Protein AF-A0AAW1SLS7-F1 (afdb_monomer)

Foldseek 3Di:
DDDDDDDDDDDDPDPDPPPPPPPDDPPDDDDDDDDDDDDDDDDDDPDDDDDDDDDDDDDPPDDDPPPDPDDDDQDPLRVLLVLLVVLLVLLVVLLPDDLPDPCSQVSLVVSLVSLVVSCVPCCPPPLRVPFLLNVLSVVLSCLSCVVCVVPNRSDHDDPVSSVVSVVSSVSNNVRSVVSD

Secondary structure (DSSP, 8-state):
---------------------------------------------------------------------SSPPPPHHHHHHHHHHHHHHHHHHHHHS-TT-TTHHHHHHHHHHHHHHHHHHHTT-HHHHTSHHHHHHHHHHHHHHHHHHHH-TTPPPPHHHHHHHHHHHHHHHHHHHTT-

Mean predicted aligned error: 17.61 Å

Solvent-accessible surface area (backbone atoms only — not comparable to full-atom values): 11822 Å² total; per-residue (Å²):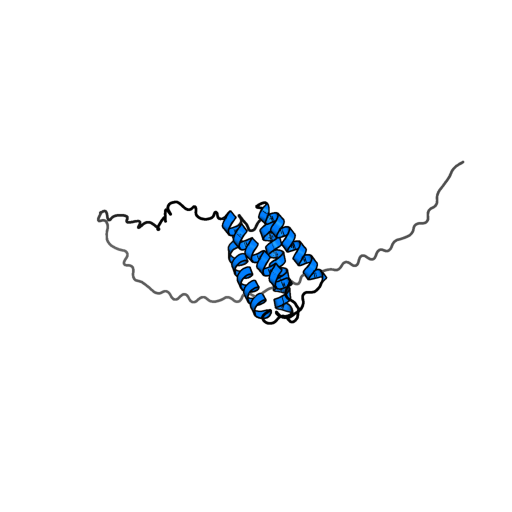 137,87,87,84,89,81,82,85,89,80,87,80,86,76,84,77,83,79,81,78,81,79,81,76,79,79,81,75,83,81,76,85,82,81,78,81,81,82,82,79,89,72,89,75,82,90,76,84,84,83,88,85,91,82,90,81,80,90,74,83,78,70,78,84,75,79,81,71,80,93,62,81,76,77,47,73,67,52,53,49,47,52,55,51,52,50,48,49,50,44,53,52,51,59,73,67,55,62,71,84,48,86,65,48,55,58,52,47,51,50,41,51,52,54,48,52,54,51,50,68,63,40,68,79,37,70,91,44,47,76,22,61,16,46,48,27,46,52,49,35,53,47,58,51,50,56,48,37,73,74,63,37,69,68,52,75,77,54,68,74,58,51,55,51,39,50,50,29,48,53,53,14,52,59,25,44,78,68,77,52

Organism: NCBI:txid381761

Nearest PDB structures (foldseek):
  5x56-assembly1_A  TM=9.804E-01  e=6.911E-08  Arabidopsis thaliana
  8r2i-assembly1_2  TM=9.587E-01  e=1.486E-07  Chlamydomonas reinhardtii
  2kmf-assembly1_A  TM=8.248E-01  e=2.110E-06  Synechocystis sp. PCC 6803
  2y6x-assembly1_A  TM=9.389E-01  e=2.096E-05  Thermosynechococcus vestitus
  6oo3-assembly1_C  TM=5.394E-01  e=8.912E+00  Oryctolagus cuniculus

pLDDT: mean 78.29, std 21.23, range [42.69, 98.5]

Structure (mmCIF, N/CA/C/O backbone):
data_AF-A0AAW1SLS7-F1
#
_entry.id   AF-A0AAW1SLS7-F1
#
loop_
_atom_site.group_PDB
_atom_site.id
_atom_site.type_symbol
_atom_site.label_atom_id
_atom_site.label_alt_id
_atom_site.label_comp_id
_atom_site.label_asym_id
_atom_site.label_entity_id
_atom_site.label_seq_id
_atom_site.pdbx_PDB_ins_code
_atom_site.Cartn_x
_atom_site.Cartn_y
_atom_site.Cartn_z
_atom_site.occupancy
_atom_site.B_iso_or_equiv
_atom_site.auth_seq_id
_atom_site.auth_comp_id
_atom_site.auth_asym_id
_atom_site.auth_atom_id
_atom_site.pdbx_PDB_model_num
ATOM 1 N N . MET A 1 1 ? 32.545 -44.862 55.080 1.00 44.69 1 MET A N 1
ATOM 2 C CA . MET A 1 1 ? 32.724 -45.092 53.630 1.00 44.69 1 MET A CA 1
ATOM 3 C C . MET A 1 1 ? 31.527 -45.873 53.112 1.00 44.69 1 MET A C 1
ATOM 5 O O . MET A 1 1 ? 31.013 -46.685 53.865 1.00 44.69 1 MET A O 1
ATOM 9 N N . ALA A 1 2 ? 31.151 -45.626 51.855 1.00 43.41 2 ALA A N 1
ATOM 10 C CA . ALA A 1 2 ? 30.063 -46.233 51.077 1.00 43.41 2 ALA A CA 1
ATOM 11 C C . ALA A 1 2 ? 28.657 -45.627 51.264 1.00 43.41 2 ALA A C 1
ATOM 13 O O . ALA A 1 2 ? 27.971 -45.820 52.262 1.00 43.41 2 ALA A O 1
ATOM 14 N N . ALA A 1 3 ? 28.278 -44.883 50.226 1.00 46.66 3 ALA A N 1
ATOM 15 C CA . ALA A 1 3 ? 26.952 -44.389 49.907 1.00 46.66 3 ALA A CA 1
ATOM 16 C C . ALA A 1 3 ? 26.069 -45.510 49.342 1.00 46.66 3 ALA A C 1
ATOM 18 O O . ALA A 1 3 ? 26.581 -46.400 48.666 1.00 46.66 3 ALA A O 1
ATOM 19 N N . LEU A 1 4 ? 24.749 -45.400 49.506 1.00 49.94 4 LEU A N 1
ATOM 20 C CA . LEU A 1 4 ? 23.801 -45.893 48.508 1.00 49.94 4 LEU A CA 1
ATOM 21 C C . LEU A 1 4 ? 22.478 -45.132 48.615 1.00 49.94 4 LEU A C 1
ATOM 23 O O . LEU A 1 4 ? 21.799 -45.118 49.638 1.00 49.94 4 LEU A O 1
ATOM 27 N N . LEU A 1 5 ? 22.202 -44.434 47.521 1.00 48.19 5 LEU A N 1
ATOM 28 C CA . LEU A 1 5 ? 21.062 -43.581 47.239 1.00 48.19 5 LEU A CA 1
ATOM 29 C C . LEU A 1 5 ? 19.817 -44.450 47.016 1.00 48.19 5 LEU A C 1
ATOM 31 O O . LEU A 1 5 ? 19.848 -45.338 46.167 1.00 48.19 5 LEU A O 1
ATOM 35 N N . LEU A 1 6 ? 18.715 -44.148 47.702 1.00 51.34 6 LEU A N 1
ATOM 36 C CA . LEU A 1 6 ? 17.377 -44.593 47.308 1.00 51.34 6 LEU A CA 1
ATOM 37 C C . LEU A 1 6 ? 16.519 -43.352 47.048 1.00 51.34 6 LEU A C 1
ATOM 39 O O . LEU A 1 6 ? 16.037 -42.695 47.967 1.00 51.34 6 LEU A O 1
ATOM 43 N N . THR A 1 7 ? 16.369 -43.007 45.775 1.00 58.84 7 THR A N 1
ATOM 44 C CA . THR A 1 7 ? 15.366 -42.056 45.300 1.00 58.84 7 THR A CA 1
ATOM 45 C C . THR A 1 7 ? 14.035 -42.792 45.096 1.00 58.84 7 THR A C 1
ATOM 47 O O . THR A 1 7 ? 14.027 -43.898 44.552 1.00 58.84 7 THR A O 1
ATOM 50 N N . PRO A 1 8 ? 12.889 -42.225 45.512 1.00 52.12 8 PRO A N 1
ATOM 51 C CA . PRO A 1 8 ? 11.592 -42.833 45.254 1.00 52.12 8 PRO A CA 1
ATOM 52 C C . PRO A 1 8 ? 11.101 -42.561 43.824 1.00 52.12 8 PRO A C 1
ATOM 54 O O . PRO A 1 8 ? 11.123 -41.439 43.317 1.00 52.12 8 PRO A O 1
ATOM 57 N N . SER A 1 9 ? 10.620 -43.639 43.209 1.00 51.97 9 SER A N 1
ATOM 58 C CA . SER A 1 9 ? 9.908 -43.712 41.935 1.00 51.97 9 SER A CA 1
ATOM 59 C C . SER A 1 9 ? 8.562 -42.976 42.005 1.00 51.97 9 SER A C 1
ATOM 61 O O . SER A 1 9 ? 7.631 -43.453 42.652 1.00 51.97 9 SER A O 1
ATOM 63 N N . PHE A 1 10 ? 8.429 -41.853 41.294 1.00 54.56 10 PHE A N 1
ATOM 64 C CA . PHE A 1 10 ? 7.138 -41.217 41.018 1.00 54.56 10 PHE A CA 1
ATOM 65 C C . PHE A 1 10 ? 6.616 -41.667 39.649 1.00 54.56 10 PHE A C 1
ATOM 67 O O . PHE A 1 10 ? 7.157 -41.310 38.603 1.00 54.56 10 PHE A O 1
ATOM 74 N N . GLY A 1 11 ? 5.547 -42.467 39.671 1.00 46.19 11 GLY A N 1
ATOM 75 C CA . GLY A 1 11 ? 4.798 -42.871 38.487 1.00 46.19 11 GLY A CA 1
ATOM 76 C C . GLY A 1 11 ? 4.001 -41.700 37.913 1.00 46.19 11 GLY A C 1
ATOM 77 O O . GLY A 1 11 ? 3.067 -41.207 38.539 1.00 46.19 11 GLY A O 1
ATOM 78 N N . ALA A 1 12 ? 4.354 -41.272 36.702 1.00 50.84 12 ALA A N 1
ATOM 79 C CA . ALA A 1 12 ? 3.582 -40.311 35.927 1.00 50.84 12 ALA A CA 1
ATOM 80 C C . ALA A 1 12 ? 2.594 -41.056 35.013 1.00 50.84 12 ALA A C 1
ATOM 82 O O . ALA A 1 12 ? 2.946 -41.533 33.935 1.00 50.84 12 ALA A O 1
ATOM 83 N N . VAL A 1 13 ? 1.333 -41.142 35.445 1.00 56.25 13 VAL A N 1
ATOM 84 C CA . VAL A 1 13 ? 0.200 -41.564 34.609 1.00 56.25 13 VAL A CA 1
ATOM 85 C C . VAL A 1 13 ? -0.191 -40.388 33.707 1.00 56.25 13 VAL A C 1
ATOM 87 O O . VAL A 1 13 ? -1.049 -39.572 34.033 1.00 56.25 13 VAL A O 1
ATOM 90 N N . GLY A 1 14 ? 0.479 -40.273 32.561 1.00 49.06 14 GLY A N 1
ATOM 91 C CA . GLY A 1 14 ? 0.112 -39.342 31.496 1.00 49.06 14 GLY A CA 1
ATOM 92 C C . GLY A 1 14 ? -0.960 -39.944 30.590 1.00 49.06 14 GLY A C 1
ATOM 93 O O . GLY A 1 14 ? -0.640 -40.680 29.658 1.00 49.06 14 GLY A O 1
ATOM 94 N N . HIS A 1 15 ? -2.229 -39.612 30.838 1.00 49.19 15 HIS A N 1
ATOM 95 C CA . HIS A 1 15 ? -3.337 -39.892 29.922 1.00 49.19 15 HIS A CA 1
ATOM 96 C C . HIS A 1 15 ? -3.152 -39.086 28.626 1.00 49.19 15 HIS A C 1
ATOM 98 O O . HIS A 1 15 ? -3.444 -37.892 28.561 1.00 49.19 15 HIS A O 1
ATOM 104 N N . ARG A 1 16 ? -2.655 -39.739 27.571 1.00 59.66 16 ARG A N 1
ATOM 105 C CA . ARG A 1 16 ? -2.644 -39.182 26.214 1.00 59.66 16 ARG A CA 1
ATOM 106 C C . ARG A 1 16 ? -4.048 -39.313 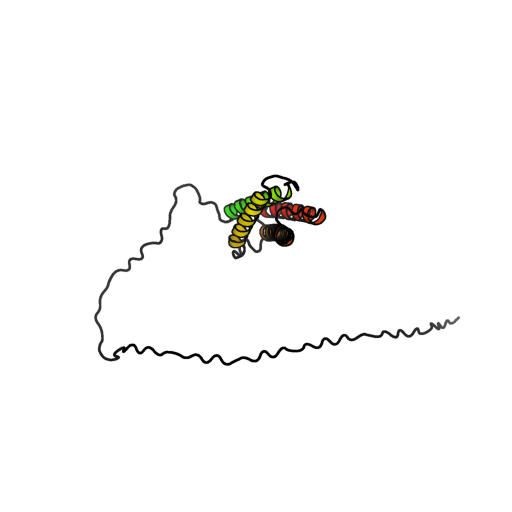25.623 1.00 59.66 16 ARG A C 1
ATOM 108 O O . ARG A 1 16 ? -4.416 -40.375 25.130 1.00 59.66 16 ARG A O 1
ATOM 115 N N . ASN A 1 17 ? -4.822 -38.230 25.655 1.00 47.00 17 ASN A N 1
ATOM 116 C CA . ASN A 1 17 ? -6.059 -38.113 24.882 1.00 47.00 17 ASN A CA 1
ATOM 117 C C . ASN A 1 17 ? -5.720 -38.109 23.383 1.00 47.00 17 ASN A C 1
ATOM 119 O O . ASN A 1 17 ? -5.383 -37.080 22.801 1.00 47.00 17 ASN A O 1
ATOM 123 N N . ALA A 1 18 ? -5.788 -39.285 22.760 1.00 53.53 18 ALA A N 1
ATOM 124 C CA . ALA A 1 18 ? -5.717 -39.447 21.317 1.00 53.53 18 ALA A CA 1
ATOM 125 C C . ALA A 1 18 ? -7.031 -38.954 20.691 1.00 53.53 18 ALA A C 1
ATOM 127 O O . ALA A 1 18 ? -8.016 -39.688 20.603 1.00 53.53 18 ALA A O 1
ATOM 128 N N . PHE A 1 19 ? -7.048 -37.693 20.261 1.00 51.91 19 PHE A N 1
ATOM 129 C CA . PHE A 1 19 ? -8.120 -37.127 19.447 1.00 51.91 19 PHE A CA 1
ATOM 130 C C . PHE A 1 19 ? -8.085 -37.801 18.064 1.00 51.91 19 PHE A C 1
ATOM 132 O O . PHE A 1 19 ? -7.313 -37.425 17.183 1.00 51.91 19 PHE A O 1
ATOM 139 N N . LYS A 1 20 ? -8.879 -38.860 17.877 1.00 52.84 20 LYS A N 1
ATOM 140 C CA . LYS A 1 20 ? -9.076 -39.492 16.566 1.00 52.84 20 LYS A CA 1
ATOM 141 C C . LYS A 1 20 ? -9.955 -38.566 15.719 1.00 52.84 20 LYS A C 1
ATOM 143 O O . LYS A 1 20 ? -11.166 -38.524 15.911 1.00 52.84 20 LYS A O 1
ATOM 148 N N . SER A 1 21 ? -9.362 -37.804 14.797 1.00 55.22 21 SER A N 1
ATOM 149 C CA . SER A 1 21 ? -10.129 -37.036 13.811 1.00 55.22 21 SER A CA 1
ATOM 150 C C . SER A 1 21 ? -10.656 -37.978 12.726 1.00 55.22 21 SER A C 1
ATOM 152 O O . SER A 1 21 ? -9.919 -38.415 11.840 1.00 55.22 21 SER A O 1
ATOM 154 N N . SER A 1 22 ? -11.941 -38.303 12.796 1.00 57.56 22 SER A N 1
ATOM 155 C CA . SER A 1 22 ? -12.654 -39.043 11.758 1.00 57.56 22 SER A CA 1
ATOM 156 C C . SER A 1 22 ? -12.835 -38.155 10.522 1.00 57.56 22 SER A C 1
ATOM 158 O O . SER A 1 22 ? -13.777 -37.366 10.448 1.00 57.56 22 SER A O 1
ATOM 160 N N . PHE A 1 23 ? -11.943 -38.266 9.535 1.00 55.94 23 PHE A N 1
ATOM 161 C CA . PHE A 1 23 ? -12.161 -37.681 8.210 1.00 55.94 23 PHE A CA 1
ATOM 162 C C . PHE A 1 23 ? -13.265 -38.465 7.493 1.00 55.94 23 PHE A C 1
ATOM 164 O O . PHE A 1 23 ? -13.030 -39.513 6.895 1.00 55.94 23 PHE A O 1
ATOM 171 N N . ARG A 1 24 ? -14.501 -37.964 7.565 1.00 61.97 24 ARG A N 1
ATOM 172 C CA . ARG A 1 24 ? -15.620 -38.484 6.775 1.00 61.97 24 ARG A CA 1
ATOM 173 C C . ARG A 1 24 ? -15.497 -37.929 5.357 1.00 61.97 24 ARG A C 1
ATOM 175 O O . ARG A 1 24 ? -15.875 -36.788 5.098 1.00 61.97 24 ARG A O 1
ATOM 182 N N . ALA A 1 25 ? -14.939 -38.727 4.449 1.00 57.03 25 ALA A N 1
ATOM 183 C CA . ALA A 1 25 ? -14.922 -38.423 3.024 1.00 57.03 25 ALA A CA 1
ATOM 184 C C . ALA A 1 25 ? -16.367 -38.233 2.528 1.00 57.03 25 ALA A C 1
ATOM 186 O O . ALA A 1 25 ? -17.170 -39.167 2.538 1.00 57.03 25 ALA A O 1
ATOM 187 N N . ARG A 1 26 ? -16.721 -37.007 2.125 1.00 62.62 26 ARG A N 1
ATOM 188 C CA . ARG A 1 26 ? -17.955 -36.739 1.377 1.00 62.62 26 ARG A CA 1
ATOM 189 C C . ARG A 1 26 ? -17.789 -37.348 -0.014 1.00 62.62 26 ARG A C 1
ATOM 191 O O . ARG A 1 26 ? -17.173 -36.734 -0.878 1.00 62.62 26 ARG A O 1
ATOM 198 N N . GLN A 1 27 ? -18.333 -38.543 -0.227 1.00 56.62 27 GLN A N 1
ATOM 199 C CA . GLN A 1 27 ? -18.601 -39.042 -1.574 1.00 56.62 27 GLN A CA 1
ATOM 200 C C . GLN A 1 27 ? -19.651 -38.124 -2.208 1.00 56.62 27 GLN A C 1
ATOM 202 O O . GLN A 1 27 ? -20.818 -38.134 -1.821 1.00 56.62 27 GLN A O 1
ATOM 207 N N . GLN A 1 28 ? -19.219 -37.275 -3.137 1.00 61.84 28 GLN A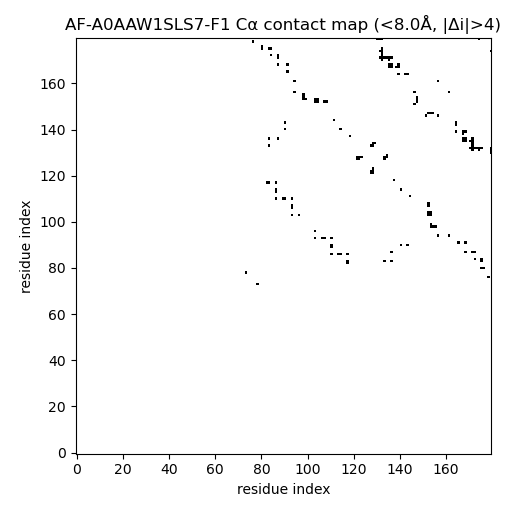 N 1
ATOM 208 C CA . GLN A 1 28 ? -20.125 -36.564 -4.027 1.00 61.84 28 GLN A CA 1
ATOM 209 C C . GLN A 1 28 ? -20.518 -37.538 -5.139 1.00 61.84 28 GLN A C 1
ATOM 211 O O . GLN A 1 28 ? -19.674 -37.972 -5.920 1.00 61.84 28 GLN A O 1
ATOM 216 N N . ALA A 1 29 ? -21.793 -37.918 -5.168 1.00 55.97 29 ALA A N 1
ATOM 217 C CA . ALA A 1 29 ? -22.375 -38.677 -6.262 1.00 55.97 29 ALA A CA 1
ATOM 218 C C . ALA A 1 29 ? -22.344 -37.814 -7.534 1.00 55.97 29 ALA A C 1
ATOM 220 O O . ALA A 1 29 ? -23.005 -36.777 -7.604 1.00 55.97 29 ALA A O 1
ATOM 221 N N . ALA A 1 30 ? -21.547 -38.220 -8.520 1.00 55.75 30 ALA A N 1
ATOM 222 C CA . ALA A 1 30 ? -21.517 -37.591 -9.832 1.00 55.75 30 ALA A CA 1
ATOM 223 C C . ALA A 1 30 ? -22.767 -38.016 -10.621 1.00 55.75 30 ALA A C 1
ATOM 225 O O . ALA A 1 30 ? -22.933 -39.188 -10.954 1.00 55.75 30 ALA A O 1
ATOM 226 N N . LEU A 1 31 ? -23.658 -37.065 -10.902 1.00 61.62 31 LEU A N 1
ATOM 227 C CA . LEU A 1 31 ? -24.780 -37.258 -11.820 1.00 61.62 31 LEU A CA 1
ATOM 228 C C . LEU A 1 31 ? -24.247 -37.257 -13.265 1.00 61.62 31 LEU A C 1
ATOM 230 O O . LEU A 1 31 ? -23.519 -36.328 -13.626 1.00 61.62 31 LEU A O 1
ATOM 234 N N . PRO A 1 32 ? -24.590 -38.242 -14.115 1.00 58.66 32 PRO A N 1
ATOM 235 C CA . PRO A 1 32 ? -24.173 -38.222 -15.509 1.00 58.66 32 PRO A CA 1
ATOM 236 C C . PRO A 1 32 ? -24.979 -37.166 -16.276 1.00 58.66 32 PRO A C 1
ATOM 238 O O . PRO A 1 32 ? -26.166 -37.340 -16.554 1.00 58.66 32 PRO A O 1
ATOM 241 N N . ILE A 1 33 ? -24.327 -36.059 -16.638 1.00 58.41 33 ILE A N 1
ATOM 242 C CA . ILE A 1 33 ? -24.866 -35.092 -17.597 1.00 58.41 33 ILE A CA 1
ATOM 243 C C . ILE A 1 33 ? -24.823 -35.749 -18.981 1.00 58.41 33 ILE A C 1
ATOM 245 O O . ILE A 1 33 ? -23.764 -35.928 -19.580 1.00 58.41 33 ILE A O 1
ATOM 249 N N . ARG A 1 34 ? -25.998 -36.136 -19.482 1.00 57.94 34 ARG A N 1
ATOM 250 C CA . ARG A 1 34 ? -26.202 -36.639 -20.843 1.00 57.94 34 ARG A CA 1
ATOM 251 C C . ARG A 1 34 ? -26.101 -35.467 -21.823 1.00 57.94 34 ARG A C 1
ATOM 253 O O . ARG A 1 34 ? -27.064 -34.730 -22.007 1.00 57.94 34 ARG A O 1
ATOM 260 N N . ALA A 1 35 ? -24.937 -35.294 -22.441 1.00 51.59 35 ALA A N 1
ATOM 261 C CA . ALA A 1 35 ? -24.745 -34.346 -23.534 1.00 51.59 35 ALA A CA 1
ATOM 262 C C . ALA A 1 35 ? -25.473 -34.849 -24.794 1.00 51.59 35 ALA A C 1
ATOM 264 O O . ALA A 1 35 ? -25.139 -35.903 -25.333 1.00 51.59 35 ALA A O 1
ATOM 265 N N . GLN A 1 36 ? -26.482 -34.112 -25.260 1.00 51.16 36 GLN A N 1
ATOM 266 C CA . GLN A 1 36 ? -27.026 -34.279 -26.606 1.00 51.16 36 GLN A CA 1
ATOM 267 C C . GLN A 1 36 ? -26.172 -33.449 -27.569 1.00 51.16 36 GLN A C 1
ATOM 269 O O . GLN A 1 36 ? -26.235 -32.224 -27.564 1.00 51.16 36 GLN A O 1
ATOM 274 N N . ALA A 1 37 ? -25.347 -34.119 -28.373 1.00 46.59 37 ALA A N 1
ATOM 275 C CA . ALA A 1 37 ? -24.651 -33.500 -29.493 1.00 46.59 37 ALA A CA 1
ATOM 276 C C . ALA A 1 37 ? -25.615 -33.421 -30.684 1.00 46.59 37 ALA A C 1
ATOM 278 O O . ALA A 1 37 ? -26.002 -34.447 -31.241 1.00 46.59 37 ALA A O 1
ATOM 279 N N . GLN A 1 38 ? -26.023 -32.211 -31.062 1.00 45.31 38 GLN A N 1
ATOM 280 C CA . GLN A 1 38 ? -26.674 -31.976 -32.348 1.00 45.31 38 GLN A CA 1
ATOM 281 C C . GLN A 1 38 ? -25.583 -31.908 -33.422 1.00 45.31 38 GLN A C 1
ATOM 283 O O . GLN A 1 38 ? -24.783 -30.975 -33.454 1.00 45.31 38 GLN A O 1
ATOM 288 N N . HIS A 1 39 ? -25.526 -32.939 -34.263 1.00 43.34 39 HIS A N 1
ATOM 289 C CA . HIS A 1 39 ? -24.696 -32.979 -35.460 1.00 43.34 39 HIS A CA 1
ATOM 290 C C . HIS A 1 39 ? -25.381 -32.131 -36.537 1.00 43.34 39 HIS A C 1
ATOM 292 O O . HIS A 1 39 ? -26.481 -32.458 -36.975 1.00 43.34 39 HIS A O 1
ATOM 298 N N . VAL A 1 40 ? -24.763 -31.013 -36.917 1.00 45.53 40 VAL A N 1
ATOM 299 C CA . VAL A 1 40 ? -25.169 -30.232 -38.090 1.00 45.53 40 VAL A CA 1
ATOM 300 C C . VAL A 1 40 ? -24.297 -30.702 -39.249 1.00 45.53 40 VAL A C 1
ATOM 302 O O . VAL A 1 40 ? -23.101 -30.415 -39.289 1.00 45.53 40 VAL A O 1
ATOM 305 N N . ASP A 1 41 ? -24.893 -31.464 -40.162 1.00 42.69 41 ASP A N 1
ATOM 306 C CA . ASP A 1 41 ? -24.254 -31.934 -41.387 1.00 42.69 41 ASP A CA 1
ATOM 307 C C . ASP A 1 41 ? -23.988 -30.760 -42.340 1.00 42.69 41 ASP A C 1
ATOM 309 O O . ASP A 1 41 ? -24.908 -30.169 -42.903 1.00 42.69 41 ASP A O 1
ATOM 313 N N . VAL A 1 42 ? -22.711 -30.432 -42.549 1.00 54.47 42 VAL A N 1
ATOM 314 C CA . VAL A 1 42 ? -22.268 -29.583 -43.662 1.00 54.47 42 VAL A CA 1
ATOM 315 C C . VAL A 1 42 ? -21.699 -30.510 -44.741 1.00 54.47 42 VAL A C 1
ATOM 317 O O . VAL A 1 42 ? -20.690 -31.176 -44.487 1.00 54.47 42 VAL A O 1
ATOM 320 N N . PRO A 1 43 ? -22.299 -30.598 -45.942 1.00 48.19 43 PRO A N 1
ATOM 321 C CA . PRO A 1 43 ? -21.814 -31.497 -46.979 1.00 48.19 43 PRO A CA 1
ATOM 322 C C . PRO A 1 43 ? -20.546 -30.925 -47.623 1.00 48.19 43 PRO A C 1
ATOM 324 O O . PRO A 1 43 ? -20.601 -30.142 -48.568 1.00 48.19 43 PRO A O 1
ATOM 327 N N . VAL A 1 44 ? -19.376 -31.336 -47.134 1.00 50.22 44 VAL A N 1
ATOM 328 C CA . VAL A 1 44 ? -18.109 -31.106 -47.838 1.00 50.22 44 VAL A CA 1
ATOM 329 C C . VAL A 1 44 ? -17.879 -32.268 -48.800 1.00 50.22 44 VAL A C 1
ATOM 331 O O . VAL A 1 44 ? -17.477 -33.365 -48.407 1.00 50.22 44 VAL A O 1
ATOM 334 N N . SER A 1 45 ? -18.164 -32.013 -50.078 1.00 52.34 45 SER A N 1
ATOM 335 C CA . SER A 1 45 ? -17.890 -32.915 -51.197 1.00 52.34 45 SER A CA 1
ATOM 336 C C . SER A 1 45 ? -16.386 -33.193 -51.300 1.00 52.34 45 SER A C 1
ATOM 338 O O . SER A 1 45 ? -15.591 -32.340 -51.688 1.00 52.34 45 SER A O 1
ATOM 340 N N . ARG A 1 46 ? -15.985 -34.408 -50.916 1.00 58.41 46 ARG A N 1
ATOM 341 C CA . ARG A 1 46 ? -14.616 -34.925 -51.023 1.00 58.41 46 ARG A CA 1
ATOM 342 C C . ARG A 1 46 ? -14.424 -35.583 -52.389 1.00 58.41 46 ARG A C 1
ATOM 344 O O . ARG A 1 46 ? -14.484 -36.805 -52.459 1.00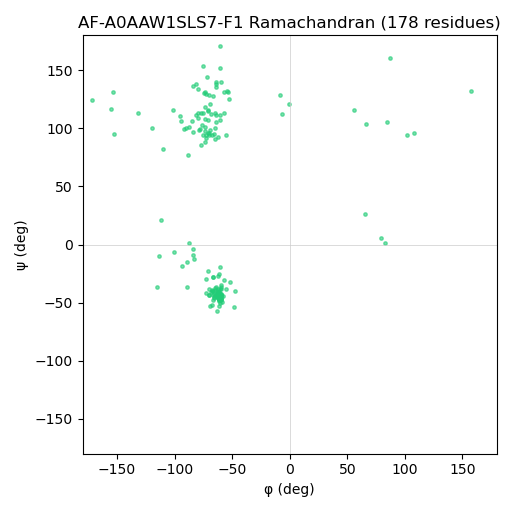 58.41 46 ARG A O 1
ATOM 351 N N . ARG A 1 47 ? -14.240 -34.819 -53.472 1.00 55.84 47 ARG A N 1
ATOM 352 C CA . ARG A 1 47 ? -13.754 -35.330 -54.777 1.00 55.84 47 ARG A CA 1
ATOM 353 C C . ARG A 1 47 ? -13.462 -34.177 -55.747 1.00 55.84 47 ARG A C 1
ATOM 355 O O . ARG A 1 47 ? -14.361 -33.410 -56.059 1.00 55.84 47 ARG A O 1
ATOM 362 N N . GLY A 1 48 ? -12.233 -34.136 -56.270 1.00 43.19 48 GLY A N 1
ATOM 363 C CA . GLY A 1 48 ? -11.818 -33.304 -57.413 1.00 43.19 48 GLY A CA 1
ATOM 364 C C . GLY A 1 48 ? -11.049 -32.053 -56.988 1.00 43.19 48 GLY A C 1
ATOM 365 O O . GLY A 1 48 ? -11.644 -31.090 -56.537 1.00 43.19 48 GLY A O 1
ATOM 366 N N . ALA A 1 49 ? -9.717 -32.1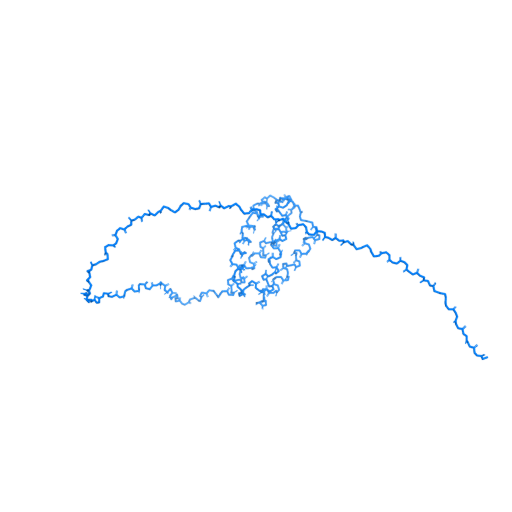06 -56.956 1.00 45.91 49 ALA A N 1
ATOM 367 C CA . ALA A 1 49 ? -8.819 -31.682 -58.048 1.00 45.91 49 ALA A CA 1
ATOM 368 C C . ALA A 1 49 ? -8.122 -30.371 -57.614 1.00 45.91 49 ALA A C 1
ATOM 370 O O . ALA A 1 49 ? -8.752 -29.337 -57.465 1.00 45.91 49 ALA A O 1
ATOM 371 N N . ALA A 1 50 ? -6.911 -30.446 -57.062 1.00 46.91 50 ALA A N 1
ATOM 372 C CA . ALA A 1 50 ? -5.645 -30.403 -57.799 1.00 46.91 50 ALA A CA 1
ATOM 373 C C . ALA A 1 50 ? -5.376 -29.040 -58.479 1.00 46.91 50 ALA A C 1
ATOM 375 O O . ALA A 1 50 ? -5.923 -28.745 -59.531 1.00 46.91 50 ALA A O 1
ATOM 376 N N . ALA A 1 51 ? -4.466 -28.291 -57.842 1.00 45.53 51 ALA A N 1
ATOM 377 C CA . ALA A 1 51 ? -3.484 -27.348 -58.387 1.00 45.53 51 ALA A CA 1
ATOM 378 C C . ALA A 1 51 ? -3.936 -26.175 -59.286 1.00 45.53 51 ALA A C 1
ATOM 38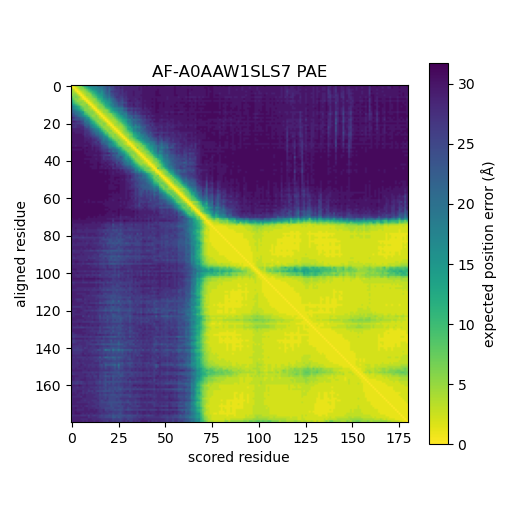0 O O . ALA A 1 51 ? -4.239 -26.355 -60.459 1.00 45.53 51 ALA A O 1
ATOM 381 N N . ALA A 1 52 ? -3.732 -24.948 -58.788 1.00 48.19 52 ALA A N 1
ATOM 382 C CA . ALA A 1 52 ? -3.184 -23.852 -59.590 1.00 48.19 52 ALA A CA 1
ATOM 383 C C . ALA A 1 52 ? -2.456 -22.827 -58.698 1.00 48.19 52 ALA A C 1
ATOM 385 O O . ALA A 1 52 ? -2.941 -22.407 -57.652 1.00 48.19 52 ALA A O 1
ATOM 386 N N . VAL A 1 53 ? -1.245 -22.501 -59.135 1.00 48.44 53 VAL A N 1
ATOM 387 C CA . VAL A 1 53 ? -0.221 -21.612 -58.574 1.00 48.44 53 VAL A CA 1
ATOM 388 C C . VAL A 1 53 ? -0.632 -20.136 -58.701 1.00 48.44 53 VAL A C 1
ATOM 390 O O . VAL A 1 53 ? -1.173 -19.774 -59.738 1.00 48.44 53 VAL A O 1
ATOM 393 N N . ALA A 1 54 ? -0.304 -19.287 -57.715 1.00 46.00 54 ALA A N 1
ATOM 394 C CA . ALA A 1 54 ? 0.494 -18.053 -57.894 1.00 46.00 54 ALA A CA 1
ATOM 395 C C . ALA A 1 54 ? 0.283 -17.004 -56.781 1.00 46.00 54 ALA A C 1
ATOM 397 O O . ALA A 1 54 ? -0.830 -16.653 -56.411 1.00 46.00 54 ALA A O 1
ATOM 398 N N . ALA A 1 55 ? 1.428 -16.517 -56.301 1.00 48.62 55 ALA A N 1
ATOM 399 C CA . ALA A 1 55 ? 1.732 -15.307 -55.540 1.00 48.62 55 ALA A CA 1
ATOM 400 C C . ALA A 1 55 ? 0.628 -14.244 -55.333 1.00 48.62 55 ALA A C 1
ATOM 402 O O . ALA A 1 55 ? 0.106 -13.666 -56.282 1.00 48.62 55 ALA A O 1
ATOM 403 N N . GLY A 1 56 ? 0.428 -13.861 -54.067 1.00 48.06 56 GLY A N 1
ATOM 404 C CA . GLY A 1 56 ? -0.297 -12.654 -53.665 1.00 48.06 56 GLY A CA 1
ATOM 405 C C . GLY A 1 56 ? 0.203 -12.138 -52.313 1.00 48.06 56 GLY A C 1
ATOM 406 O O . GLY A 1 56 ? -0.200 -12.644 -51.275 1.00 48.06 56 GLY A O 1
ATOM 407 N N . LEU A 1 57 ? 1.140 -11.190 -52.383 1.00 49.19 57 LEU A N 1
ATOM 408 C CA . LEU A 1 57 ? 1.749 -10.335 -51.352 1.00 49.19 57 LEU A CA 1
ATOM 409 C C . LEU A 1 57 ? 1.280 -10.469 -49.887 1.00 49.19 57 LEU A C 1
ATOM 411 O O . LEU A 1 57 ? 0.164 -10.113 -49.515 1.00 49.19 57 LEU A O 1
ATOM 415 N N . ALA A 1 58 ? 2.249 -10.793 -49.030 1.00 51.34 58 ALA A N 1
ATOM 416 C CA . ALA A 1 58 ? 2.245 -10.432 -47.622 1.00 51.34 58 ALA A CA 1
ATOM 417 C C . ALA A 1 58 ? 2.214 -8.900 -47.462 1.00 51.34 58 ALA A C 1
ATOM 419 O O . ALA A 1 58 ? 3.200 -8.220 -47.741 1.00 51.34 58 ALA A O 1
ATOM 420 N N . LEU A 1 59 ? 1.104 -8.363 -46.960 1.00 49.12 59 LEU A N 1
ATOM 421 C CA . LEU A 1 59 ? 1.067 -7.057 -46.307 1.00 49.12 59 LEU A CA 1
ATOM 422 C C . LEU A 1 59 ? 0.810 -7.294 -44.820 1.00 49.12 59 LEU A C 1
ATOM 424 O O . LEU A 1 59 ? -0.314 -7.206 -44.333 1.00 49.12 59 LEU A O 1
ATOM 428 N N . LEU A 1 60 ? 1.888 -7.609 -44.094 1.00 52.66 60 LEU A N 1
ATOM 429 C CA . LEU A 1 60 ? 1.966 -7.289 -42.674 1.00 52.66 60 LEU A CA 1
ATOM 430 C C . LEU A 1 60 ? 1.902 -5.760 -42.572 1.00 52.66 60 LEU A C 1
ATOM 432 O O . LEU A 1 60 ? 2.926 -5.083 -42.670 1.00 52.66 60 LEU A O 1
ATOM 436 N N . SER A 1 61 ? 0.707 -5.197 -42.399 1.00 53.53 61 SER A N 1
ATOM 437 C CA . SER A 1 61 ? 0.582 -3.822 -41.931 1.00 53.53 61 SER A CA 1
ATOM 438 C C . SER A 1 61 ? 1.020 -3.799 -40.470 1.00 53.53 61 SER A C 1
ATOM 440 O O . SER A 1 61 ? 0.262 -4.150 -39.566 1.00 53.53 61 SER A O 1
ATOM 442 N N . ALA A 1 62 ? 2.301 -3.480 -40.305 1.00 56.28 62 ALA A N 1
ATOM 443 C CA . ALA A 1 62 ? 2.954 -2.929 -39.135 1.00 56.28 62 ALA A CA 1
ATOM 444 C C . ALA A 1 62 ? 1.985 -2.551 -38.004 1.00 56.28 62 ALA A C 1
ATOM 446 O O . ALA A 1 62 ? 1.236 -1.578 -38.105 1.00 56.28 62 ALA A O 1
ATOM 447 N N . GLY A 1 63 ? 2.064 -3.284 -36.891 1.00 54.91 63 GLY A N 1
ATOM 448 C CA . GLY A 1 63 ? 1.718 -2.695 -35.605 1.00 54.91 63 GLY A CA 1
ATOM 449 C C . GLY A 1 63 ? 2.543 -1.420 -35.467 1.00 54.91 63 GLY A C 1
ATOM 450 O O . GLY A 1 63 ? 3.756 -1.448 -35.668 1.00 54.91 63 GLY A O 1
ATOM 451 N N . SER A 1 64 ? 1.875 -0.300 -35.224 1.00 56.78 64 SER A N 1
ATOM 452 C CA . SER 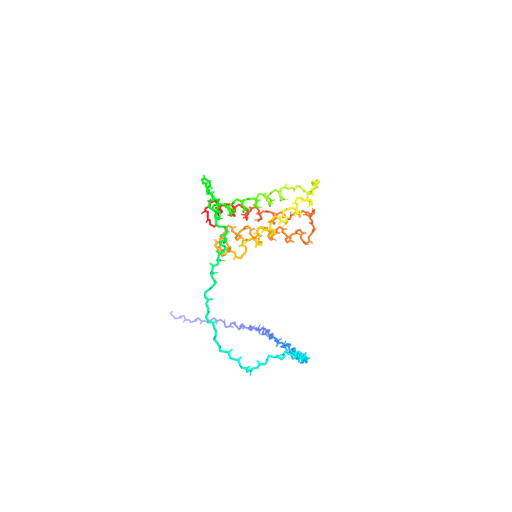A 1 64 ? 2.482 1.012 -35.047 1.00 56.78 64 SER A CA 1
ATOM 453 C C . SER A 1 64 ? 3.534 0.957 -33.938 1.00 56.78 64 SER A C 1
ATOM 455 O O . SER A 1 64 ? 3.219 1.086 -32.756 1.00 56.78 64 SER A O 1
ATOM 457 N N . ALA A 1 65 ? 4.791 0.748 -34.324 1.00 57.22 65 ALA A N 1
ATOM 458 C CA . ALA A 1 65 ? 5.939 1.069 -33.504 1.00 57.22 65 ALA A CA 1
ATOM 459 C C . ALA A 1 65 ? 6.054 2.592 -33.515 1.00 57.22 65 ALA A C 1
ATOM 461 O O . ALA A 1 65 ? 6.632 3.190 -34.422 1.00 57.22 65 ALA A O 1
ATOM 462 N N . SER A 1 66 ? 5.425 3.224 -32.530 1.00 62.91 66 SER A N 1
ATOM 463 C CA . SER A 1 66 ? 5.602 4.639 -32.246 1.00 62.91 66 SER A CA 1
ATOM 464 C C . SER A 1 66 ? 7.047 4.858 -31.799 1.00 62.91 66 SER A C 1
ATOM 466 O O . SER A 1 66 ? 7.367 4.747 -30.620 1.00 62.91 66 SER A O 1
ATOM 468 N N . ALA A 1 67 ? 7.944 5.141 -32.742 1.00 53.59 67 ALA A N 1
ATOM 469 C CA . ALA A 1 67 ? 9.251 5.704 -32.436 1.00 53.59 67 ALA A CA 1
ATOM 470 C C . ALA A 1 67 ? 9.041 7.176 -32.050 1.00 53.59 67 ALA A C 1
ATOM 472 O O . ALA A 1 67 ? 9.022 8.068 -32.896 1.00 53.59 67 ALA A O 1
ATOM 473 N N . PHE A 1 68 ? 8.786 7.411 -30.764 1.00 60.03 68 PHE A N 1
ATOM 474 C CA . PHE A 1 68 ? 8.653 8.745 -30.195 1.00 60.03 68 PHE A CA 1
ATOM 475 C C . PHE A 1 68 ? 10.040 9.396 -30.093 1.00 60.03 68 PHE A C 1
ATOM 477 O O . PHE A 1 68 ? 10.952 8.882 -29.446 1.00 60.03 68 PHE A O 1
ATOM 484 N N . LEU A 1 69 ? 10.203 10.512 -30.799 1.00 64.25 69 LEU A N 1
ATOM 485 C CA . LEU A 1 69 ? 11.405 11.336 -30.815 1.00 64.25 69 LEU A CA 1
ATOM 486 C C . LEU A 1 69 ? 11.579 12.048 -29.460 1.00 64.25 69 LEU A C 1
ATOM 488 O O . LEU A 1 69 ? 10.752 12.867 -29.076 1.00 64.25 69 LEU A O 1
ATOM 492 N N . GLY A 1 70 ? 12.699 11.806 -28.779 1.00 59.38 70 GLY A N 1
ATOM 493 C CA . GLY A 1 70 ? 13.369 12.838 -27.975 1.00 59.38 70 GLY A CA 1
ATOM 494 C C . GLY A 1 70 ? 12.882 13.137 -26.551 1.00 59.38 70 GLY A C 1
ATOM 495 O O . GLY A 1 70 ? 13.513 13.959 -25.897 1.00 59.38 70 GLY A O 1
ATOM 496 N N . PHE A 1 71 ? 11.865 12.457 -26.022 1.00 62.38 71 PHE A N 1
ATOM 497 C CA . PHE A 1 71 ? 11.604 12.401 -24.576 1.00 62.38 71 PHE A CA 1
ATOM 498 C C . PHE A 1 71 ? 11.385 10.930 -24.215 1.00 62.38 71 PHE A C 1
ATOM 500 O O . PHE A 1 71 ? 10.463 10.306 -24.727 1.00 62.38 71 PHE A O 1
ATOM 507 N N . GLY A 1 72 ? 12.288 10.330 -23.436 1.00 69.06 72 GLY A N 1
ATOM 508 C CA . GLY A 1 72 ? 12.210 8.900 -23.124 1.00 69.06 72 GLY A CA 1
ATOM 509 C C . GLY A 1 72 ? 10.871 8.553 -22.473 1.00 69.06 72 GLY A C 1
ATOM 510 O O . GLY A 1 72 ? 10.449 9.243 -21.548 1.00 69.06 72 GLY A O 1
ATOM 511 N N . GLU A 1 73 ? 10.200 7.505 -22.961 1.00 78.00 73 GLU A N 1
ATOM 512 C CA . GLU A 1 73 ? 9.064 6.917 -22.246 1.00 78.00 73 GLU A CA 1
ATOM 513 C C . GLU A 1 73 ? 9.526 6.587 -20.816 1.00 78.00 73 GLU A C 1
ATOM 515 O O . GLU A 1 73 ? 10.608 5.999 -20.665 1.00 78.00 73 GLU A O 1
ATOM 520 N N . PRO A 1 74 ? 8.764 6.974 -19.773 1.00 84.31 74 PRO A N 1
ATOM 521 C CA . PRO A 1 74 ? 9.133 6.649 -18.405 1.00 84.31 74 PRO A CA 1
ATOM 522 C C . PRO A 1 74 ? 9.326 5.142 -18.288 1.00 84.31 74 PRO A C 1
ATOM 524 O O . PRO A 1 74 ? 8.508 4.344 -18.754 1.00 84.31 74 PRO A O 1
ATOM 527 N N . SER A 1 75 ? 10.439 4.737 -17.680 1.00 92.69 75 SER A N 1
ATOM 528 C CA . SER A 1 75 ? 10.736 3.312 -17.546 1.00 92.69 75 SER A CA 1
ATOM 529 C C . SER A 1 75 ? 9.635 2.621 -16.732 1.00 92.69 75 SER A C 1
ATOM 531 O O . SER A 1 75 ? 9.038 3.222 -15.839 1.00 92.69 75 SER A O 1
ATOM 533 N N . LYS A 1 76 ? 9.396 1.322 -16.961 1.00 93.44 76 LYS A N 1
ATOM 534 C CA . LYS A 1 76 ? 8.430 0.550 -16.148 1.00 93.44 76 LYS A CA 1
ATOM 535 C C . LYS A 1 76 ? 8.691 0.674 -14.641 1.00 93.44 76 LYS A C 1
ATOM 537 O O . LYS A 1 76 ? 7.757 0.639 -13.849 1.00 93.44 76 LYS A O 1
ATOM 542 N N . GLU A 1 77 ? 9.959 0.818 -14.261 1.00 95.00 77 GLU A N 1
ATOM 543 C CA . GLU A 1 77 ? 10.390 1.038 -12.881 1.00 95.00 77 GLU A CA 1
ATOM 544 C C . GLU A 1 77 ? 9.934 2.396 -12.334 1.00 95.00 77 GLU A C 1
ATOM 546 O O . GLU A 1 77 ? 9.471 2.481 -11.201 1.00 95.00 77 GLU A O 1
ATOM 551 N N . GLU A 1 78 ? 10.059 3.451 -13.132 1.00 95.69 78 GLU A N 1
ATOM 552 C CA . GLU A 1 78 ? 9.627 4.805 -12.781 1.00 95.69 78 GLU A CA 1
ATOM 553 C C . GLU A 1 78 ? 8.106 4.871 -12.639 1.00 95.69 78 GLU A C 1
ATOM 555 O O . GLU A 1 78 ? 7.611 5.303 -11.602 1.00 95.69 78 GLU A O 1
ATOM 560 N N . ILE A 1 79 ? 7.370 4.286 -13.591 1.00 96.50 79 ILE A N 1
ATOM 561 C CA . ILE A 1 79 ? 5.906 4.172 -13.515 1.00 96.50 79 ILE A CA 1
ATOM 562 C C . ILE A 1 79 ? 5.485 3.415 -12.246 1.00 96.50 79 ILE A C 1
ATOM 564 O O . ILE A 1 79 ? 4.573 3.844 -11.538 1.00 96.50 79 ILE A O 1
ATOM 568 N N . TYR A 1 80 ? 6.157 2.303 -11.924 1.00 97.88 80 TYR A N 1
ATOM 569 C CA . TYR A 1 80 ? 5.881 1.553 -10.699 1.00 97.88 80 TYR A CA 1
ATOM 570 C C . TYR A 1 80 ? 6.134 2.390 -9.443 1.00 97.88 80 TYR A C 1
ATOM 572 O O . TYR A 1 80 ? 5.310 2.376 -8.522 1.00 97.88 80 TYR A O 1
ATOM 580 N N . LYS A 1 81 ? 7.248 3.128 -9.393 1.00 97.94 81 LYS A N 1
ATOM 581 C CA . LYS A 1 81 ? 7.572 4.018 -8.272 1.00 97.94 81 LYS A CA 1
ATOM 582 C C . LYS A 1 81 ? 6.527 5.109 -8.098 1.00 97.94 81 LYS A C 1
ATOM 584 O O . LYS A 1 81 ? 6.042 5.294 -6.981 1.00 97.94 81 LYS A O 1
ATOM 589 N N . ASP A 1 82 ? 6.131 5.764 -9.177 1.00 98.00 82 ASP A N 1
ATOM 590 C CA . ASP A 1 82 ? 5.173 6.865 -9.133 1.00 98.00 82 ASP A CA 1
ATOM 591 C C . ASP A 1 82 ? 3.782 6.389 -8.715 1.00 98.00 82 ASP A C 1
ATOM 593 O O . ASP A 1 82 ? 3.175 6.939 -7.791 1.00 98.00 82 ASP A O 1
ATOM 597 N N . GLU A 1 83 ? 3.288 5.310 -9.323 1.00 98.19 83 GLU A N 1
ATOM 598 C CA . GLU A 1 83 ? 1.967 4.769 -9.001 1.00 98.19 83 GLU A CA 1
ATOM 599 C C . GLU A 1 83 ? 1.912 4.186 -7.587 1.00 98.19 83 GLU A C 1
ATOM 601 O O . GLU A 1 83 ? 0.935 4.397 -6.866 1.00 98.19 83 GLU A O 1
ATOM 606 N N . THR A 1 84 ? 2.970 3.499 -7.148 1.00 98.50 84 THR A N 1
ATOM 607 C CA . THR A 1 84 ? 3.040 2.960 -5.783 1.00 98.50 84 THR A CA 1
ATOM 608 C C . THR A 1 84 ? 3.159 4.085 -4.755 1.00 98.50 84 THR A C 1
ATOM 610 O O . THR A 1 84 ? 2.471 4.047 -3.737 1.00 98.50 84 THR A O 1
ATOM 613 N N . SER A 1 85 ? 3.949 5.131 -5.030 1.00 98.38 85 SER A N 1
ATOM 614 C CA . SER A 1 85 ? 4.022 6.332 -4.183 1.00 98.38 85 SER A CA 1
ATOM 615 C C . SER A 1 85 ? 2.661 7.023 -4.077 1.00 98.38 85 SER A C 1
ATOM 617 O O . SER A 1 85 ? 2.233 7.397 -2.984 1.00 98.38 85 SER A O 1
ATOM 619 N N . SER A 1 86 ? 1.937 7.133 -5.194 1.00 98.38 86 SER A N 1
ATOM 620 C CA . SER A 1 86 ? 0.583 7.688 -5.224 1.00 98.38 86 SER A CA 1
ATOM 621 C C . SER A 1 86 ? -0.382 6.888 -4.343 1.00 98.38 86 SER A C 1
ATOM 623 O O . SER A 1 86 ? -1.129 7.472 -3.555 1.00 98.38 86 SER A O 1
ATOM 625 N N . VAL A 1 87 ? -0.331 5.552 -4.399 1.00 98.44 87 VAL A N 1
ATOM 626 C CA . VAL A 1 87 ? -1.147 4.681 -3.534 1.00 98.44 87 VAL A CA 1
ATOM 627 C C . VAL A 1 87 ? -0.800 4.860 -2.057 1.00 98.44 87 VAL A C 1
ATOM 629 O O . VAL A 1 87 ? -1.705 5.003 -1.234 1.00 98.44 87 VAL A O 1
ATOM 632 N N . LEU A 1 88 ? 0.488 4.893 -1.707 1.00 98.25 88 LEU A N 1
ATOM 633 C CA . LEU A 1 88 ? 0.928 5.098 -0.323 1.00 98.25 88 LEU A CA 1
ATOM 634 C C . LEU A 1 88 ? 0.431 6.440 0.230 1.00 98.25 88 LEU A C 1
ATOM 636 O O . LEU A 1 88 ? -0.095 6.492 1.343 1.00 98.25 88 LEU A O 1
ATOM 640 N N . LYS A 1 89 ? 0.512 7.510 -0.569 1.00 98.00 89 LYS A N 1
ATOM 641 C CA . LYS A 1 89 ? -0.013 8.838 -0.214 1.00 98.00 89 LYS A CA 1
ATOM 642 C C . LYS A 1 89 ? -1.529 8.828 -0.040 1.00 98.00 89 LYS A C 1
ATOM 644 O O . LYS A 1 89 ? -2.021 9.376 0.944 1.00 98.00 89 LYS A O 1
ATOM 649 N N . ALA A 1 90 ? -2.264 8.179 -0.942 1.00 97.31 90 ALA A N 1
ATOM 650 C CA . ALA A 1 90 ? -3.718 8.064 -0.852 1.00 97.31 90 ALA A CA 1
ATOM 651 C C . ALA A 1 90 ? -4.149 7.333 0.432 1.00 97.31 90 ALA A C 1
ATOM 653 O O . ALA A 1 90 ? -5.014 7.814 1.165 1.00 97.31 90 ALA A O 1
ATOM 654 N N . VAL A 1 91 ? -3.495 6.213 0.760 1.00 97.19 91 VAL A N 1
ATOM 655 C CA . VAL A 1 91 ? -3.755 5.469 2.003 1.00 97.19 91 VAL A CA 1
ATOM 656 C C . VAL A 1 91 ? -3.381 6.299 3.234 1.00 97.19 91 VAL A C 1
ATOM 658 O O . VAL A 1 91 ? -4.167 6.364 4.178 1.00 97.19 91 VAL A O 1
ATOM 661 N N . SER A 1 92 ? -2.223 6.964 3.220 1.00 96.50 92 SER A N 1
ATOM 662 C CA . SER A 1 92 ? -1.766 7.836 4.311 1.00 96.50 92 SER A CA 1
ATOM 663 C C . SER A 1 92 ? -2.739 8.994 4.577 1.00 96.50 92 SER A C 1
ATOM 665 O O . SER A 1 92 ? -3.101 9.270 5.725 1.00 96.50 92 SER A O 1
ATOM 667 N N . SER A 1 93 ? -3.244 9.625 3.515 1.00 94.38 93 SER A N 1
ATOM 668 C CA . SER A 1 93 ? -4.269 10.666 3.604 1.00 94.38 93 SER A CA 1
ATOM 669 C C . SER A 1 93 ? -5.562 10.121 4.217 1.00 94.38 93 SER A C 1
ATOM 671 O O . SER A 1 93 ? -6.057 10.678 5.196 1.00 94.38 93 SER A O 1
ATOM 673 N N . ALA A 1 94 ? -6.048 8.970 3.740 1.00 93.69 94 ALA A N 1
ATOM 674 C CA . ALA A 1 94 ? -7.284 8.358 4.227 1.00 93.69 94 ALA A CA 1
ATOM 675 C C . ALA A 1 94 ? -7.259 8.030 5.729 1.00 93.69 94 ALA A C 1
ATOM 677 O O . ALA A 1 94 ? -8.278 8.152 6.407 1.00 93.69 94 ALA A O 1
ATOM 678 N N . ILE A 1 95 ? -6.108 7.602 6.258 1.00 93.69 95 ILE A N 1
ATOM 679 C CA . ILE A 1 95 ? -5.960 7.235 7.678 1.00 93.69 95 ILE A CA 1
ATOM 680 C C . ILE A 1 95 ? -5.708 8.450 8.578 1.00 93.69 95 ILE A C 1
ATOM 682 O O . ILE A 1 95 ? -5.759 8.325 9.802 1.00 93.69 95 ILE A O 1
ATOM 686 N N . SER A 1 96 ? -5.400 9.600 7.975 1.00 92.50 96 SER A N 1
ATOM 687 C CA . SER A 1 96 ? -5.206 10.877 8.663 1.00 92.50 96 SER A CA 1
ATOM 688 C C . SER A 1 96 ? -6.514 11.660 8.806 1.00 92.50 96 SER A C 1
ATOM 690 O O . SER A 1 96 ? -6.584 12.567 9.630 1.00 92.50 96 SER A O 1
ATOM 692 N N . LEU A 1 97 ? -7.560 11.287 8.057 1.00 90.44 97 LEU A N 1
ATOM 693 C CA . LEU A 1 97 ? -8.894 11.868 8.198 1.00 90.44 97 LEU A CA 1
ATOM 694 C C . LEU A 1 97 ? -9.500 11.557 9.572 1.00 90.44 97 LEU A C 1
ATOM 696 O O . LEU A 1 97 ? -9.495 10.412 10.041 1.00 90.44 97 LEU A O 1
ATOM 700 N N . GLY A 1 98 ? -10.089 12.584 10.185 1.00 83.19 98 GLY A N 1
ATOM 701 C CA . GLY A 1 98 ? -10.843 12.472 11.429 1.00 83.19 98 GLY A CA 1
ATOM 702 C C . GLY A 1 98 ? -12.054 11.537 11.321 1.00 83.19 98 GLY A C 1
ATOM 703 O O . GLY A 1 98 ? -12.424 11.044 10.251 1.00 83.19 98 GLY A O 1
ATOM 704 N N . LYS A 1 99 ? -12.683 11.235 12.462 1.00 78.31 99 LYS A N 1
ATOM 705 C CA . LYS A 1 99 ? -13.893 10.393 12.496 1.00 78.31 99 LYS A CA 1
ATOM 706 C C . LYS A 1 99 ? -15.069 11.075 11.787 1.00 78.31 99 LYS A C 1
ATOM 708 O O . LYS A 1 99 ? -15.784 10.399 11.059 1.00 78.31 99 LYS A O 1
ATOM 713 N N . ASP A 1 100 ? -15.193 12.386 11.973 1.00 82.12 100 ASP A N 1
ATOM 714 C CA . ASP A 1 100 ? -16.372 13.185 11.621 1.00 82.12 100 ASP A CA 1
ATOM 715 C C . ASP A 1 100 ? -16.099 14.172 10.462 1.00 82.12 100 ASP A C 1
ATOM 717 O O . ASP A 1 100 ? -16.804 15.165 10.309 1.00 82.12 100 ASP A O 1
ATOM 721 N N . GLU A 1 101 ? -15.066 13.915 9.649 1.00 86.19 101 GLU A N 1
ATOM 722 C CA . GLU A 1 101 ? -14.721 14.769 8.504 1.00 86.19 101 GLU A CA 1
ATOM 723 C C . GLU A 1 101 ? -15.769 14.660 7.379 1.00 86.19 101 GLU A C 1
ATOM 725 O O . GLU A 1 101 ? -16.071 13.542 6.930 1.00 86.19 101 GLU A O 1
ATOM 730 N N . PRO A 1 102 ? -16.300 15.789 6.871 1.00 88.56 102 PRO A N 1
ATOM 731 C CA . PRO A 1 102 ? -17.204 15.777 5.728 1.00 88.56 102 PRO A CA 1
ATOM 732 C C . PRO A 1 102 ? -16.473 15.263 4.476 1.00 88.56 102 PRO A C 1
ATOM 734 O O . PRO A 1 102 ? -15.322 15.607 4.223 1.00 88.56 102 PRO A O 1
ATOM 737 N N . GLY A 1 103 ? -17.132 14.412 3.684 1.00 89.12 103 GLY A N 1
ATOM 738 C CA . GLY A 1 103 ? -16.548 13.843 2.458 1.00 89.12 103 GLY A CA 1
ATOM 739 C C . GLY A 1 103 ? -15.575 12.675 2.677 1.00 89.12 103 GLY A C 1
ATOM 740 O O . GLY A 1 103 ? -14.991 12.166 1.721 1.00 89.12 103 GLY A O 1
ATOM 741 N N . LYS A 1 104 ? -15.415 12.185 3.915 1.00 90.25 104 LYS A N 1
ATOM 742 C CA . LYS A 1 104 ? -14.570 11.015 4.212 1.00 90.25 104 LYS A CA 1
ATOM 743 C C . LYS A 1 104 ? -14.951 9.772 3.404 1.00 90.25 104 LYS A C 1
ATOM 745 O O . LYS A 1 104 ? -14.073 9.018 2.985 1.00 90.25 104 LYS A O 1
ATOM 750 N N . GLU A 1 105 ? -16.245 9.550 3.188 1.00 92.75 105 GLU A N 1
ATOM 751 C CA . GLU A 1 105 ? -16.736 8.412 2.405 1.00 92.75 105 GLU A CA 1
ATOM 752 C C . GLU A 1 105 ? -16.250 8.466 0.953 1.00 92.75 105 GLU A C 1
ATOM 754 O O . GLU A 1 105 ? -15.777 7.452 0.434 1.00 92.75 105 GLU A O 1
ATOM 759 N N . ASP A 1 106 ? -16.271 9.651 0.338 1.00 93.62 106 ASP A N 1
ATOM 760 C CA . ASP A 1 106 ? -15.790 9.869 -1.028 1.00 93.62 106 ASP A CA 1
ATOM 761 C C . ASP A 1 106 ? -14.282 9.638 -1.128 1.00 93.62 106 ASP A C 1
ATOM 763 O O . ASP A 1 106 ? -13.814 8.955 -2.043 1.00 93.62 106 ASP A O 1
ATOM 767 N N . VAL A 1 107 ? -13.515 10.125 -0.144 1.00 94.00 107 VAL A N 1
ATOM 768 C CA . VAL A 1 107 ? -12.066 9.879 -0.083 1.00 94.00 107 VAL A CA 1
ATOM 769 C C . VAL A 1 107 ? -11.778 8.382 0.028 1.00 94.00 107 VAL A C 1
ATOM 771 O O . VAL A 1 107 ? -10.962 7.854 -0.726 1.00 94.00 107 VAL A O 1
ATOM 774 N N . ILE A 1 108 ? -12.469 7.662 0.914 1.00 94.38 108 ILE A N 1
ATOM 775 C CA . ILE A 1 108 ? -12.274 6.214 1.082 1.00 94.38 108 ILE A CA 1
ATOM 776 C C . ILE A 1 108 ? -12.695 5.446 -0.173 1.00 94.38 108 ILE A C 1
ATOM 778 O O . ILE A 1 108 ? -12.034 4.476 -0.550 1.00 94.38 108 ILE A O 1
ATOM 782 N N . SER A 1 109 ? -13.767 5.873 -0.838 1.00 95.00 109 SER A N 1
ATOM 783 C CA . SER A 1 109 ? -14.213 5.298 -2.108 1.00 95.00 109 SER A CA 1
ATOM 784 C C . SER A 1 109 ? -13.161 5.480 -3.207 1.00 95.00 109 SER A C 1
ATOM 786 O O . SER A 1 109 ? -12.784 4.511 -3.873 1.00 95.00 109 SER A O 1
ATOM 788 N N . SER A 1 110 ? -12.605 6.689 -3.329 1.00 96.06 110 SER A N 1
ATOM 789 C CA . SER A 1 110 ? -11.518 7.006 -4.260 1.00 96.06 110 SER A CA 1
ATOM 790 C C . SER A 1 110 ? -10.268 6.163 -3.986 1.00 96.06 110 SER A C 1
ATOM 792 O O . SER A 1 110 ? -9.738 5.513 -4.888 1.00 96.06 110 SER A O 1
ATOM 794 N N . VAL A 1 111 ? -9.861 6.052 -2.717 1.00 96.94 111 VAL A N 1
ATOM 795 C CA . VAL A 1 111 ? -8.718 5.225 -2.293 1.00 96.94 111 VAL A CA 1
ATOM 796 C C . VAL A 1 111 ? -8.960 3.752 -2.618 1.00 96.94 111 VAL A C 1
ATOM 798 O O . VAL A 1 111 ? -8.066 3.073 -3.125 1.00 96.94 111 VAL A O 1
ATOM 801 N N . ARG A 1 112 ? -10.175 3.236 -2.394 1.00 96.19 112 ARG A N 1
ATOM 802 C CA . ARG A 1 112 ? -10.534 1.857 -2.760 1.00 96.19 112 ARG A CA 1
ATOM 803 C C . ARG A 1 112 ? -10.412 1.636 -4.270 1.00 96.19 112 ARG A C 1
ATOM 805 O O . ARG A 1 112 ? -9.875 0.615 -4.689 1.00 96.19 112 ARG A O 1
ATOM 812 N N . LYS A 1 113 ? -10.881 2.579 -5.089 1.00 97.62 113 LYS A N 1
ATOM 813 C CA . LYS A 1 113 ? -10.746 2.500 -6.549 1.00 97.62 113 LYS A CA 1
ATOM 814 C C . LYS A 1 113 ? -9.272 2.473 -6.967 1.00 97.62 113 LYS A C 1
ATOM 816 O O . LYS A 1 113 ? -8.853 1.530 -7.633 1.00 97.62 113 LYS A O 1
ATOM 821 N N . GLN A 1 114 ? -8.486 3.440 -6.501 1.00 98.06 114 GLN A N 1
ATOM 822 C CA . GLN A 1 114 ? -7.068 3.567 -6.841 1.00 98.06 114 GLN A CA 1
ATOM 823 C C . GLN A 1 114 ? -6.254 2.332 -6.420 1.00 98.06 114 GLN A C 1
ATOM 825 O O . GLN A 1 114 ? -5.430 1.822 -7.178 1.00 98.06 114 GLN A O 1
ATOM 830 N N . THR A 1 115 ? -6.501 1.812 -5.215 1.00 97.75 115 THR A N 1
ATOM 831 C CA . THR A 1 115 ? -5.824 0.603 -4.718 1.00 97.75 115 THR A CA 1
ATOM 832 C C . THR A 1 115 ? -6.211 -0.639 -5.516 1.00 97.75 115 THR A C 1
ATOM 834 O O . THR A 1 115 ? -5.337 -1.439 -5.841 1.00 97.75 115 THR A O 1
ATOM 837 N N . ASN A 1 116 ? -7.480 -0.791 -5.903 1.00 97.81 116 ASN A N 1
ATOM 838 C CA . ASN A 1 116 ? -7.921 -1.896 -6.756 1.00 97.81 116 ASN A CA 1
ATOM 839 C C . ASN A 1 116 ? -7.271 -1.855 -8.145 1.00 97.81 116 ASN A C 1
ATOM 841 O O . ASN A 1 116 ? -6.839 -2.897 -8.639 1.00 97.81 116 ASN A O 1
ATOM 845 N N . GLU A 1 117 ? -7.174 -0.674 -8.757 1.00 98.19 117 GLU A N 1
ATOM 846 C CA . GLU A 1 117 ? -6.498 -0.478 -10.046 1.00 98.19 117 GLU A CA 1
ATOM 847 C C . GLU A 1 117 ? -5.011 -0.846 -9.953 1.00 98.19 117 GLU A C 1
ATOM 849 O O . GLU A 1 117 ? -4.514 -1.641 -10.755 1.00 98.19 117 GLU A O 1
ATOM 854 N N . TRP A 1 118 ? -4.322 -0.366 -8.915 1.00 98.50 118 TRP A N 1
ATOM 855 C CA . TRP A 1 118 ? -2.918 -0.697 -8.664 1.00 98.50 118 TRP A CA 1
ATOM 856 C C . TRP A 1 118 ? -2.705 -2.202 -8.428 1.00 98.50 118 TRP A C 1
ATOM 858 O O . TRP A 1 118 ? -1.827 -2.812 -9.042 1.00 98.50 118 TRP A O 1
ATOM 868 N N . VAL A 1 119 ? -3.543 -2.845 -7.601 1.00 98.19 119 VAL A N 1
ATOM 869 C CA . VAL A 1 119 ? -3.465 -4.297 -7.360 1.00 98.19 119 VAL A CA 1
ATOM 870 C C . VAL A 1 119 ? -3.717 -5.071 -8.651 1.00 98.19 119 VAL A C 1
ATOM 872 O O . VAL A 1 119 ? -2.993 -6.025 -8.941 1.00 98.19 119 VAL A O 1
ATOM 875 N N . ALA A 1 120 ? -4.729 -4.689 -9.433 1.00 97.94 120 ALA A N 1
ATOM 876 C CA . ALA A 1 120 ? -5.048 -5.349 -10.694 1.00 97.94 120 ALA A CA 1
ATOM 877 C C . ALA A 1 120 ? -3.878 -5.278 -11.686 1.00 97.94 120 ALA A C 1
ATOM 879 O O . ALA A 1 120 ? -3.604 -6.276 -12.358 1.00 97.94 120 ALA A O 1
ATOM 880 N N . LYS A 1 121 ? -3.171 -4.143 -11.720 1.00 97.56 121 LYS A N 1
ATOM 881 C CA . LYS A 1 121 ? -2.011 -3.907 -12.583 1.00 97.56 121 LYS A CA 1
ATOM 882 C C . LYS A 1 121 ? -0.791 -4.734 -12.172 1.00 97.56 121 LYS A C 1
ATOM 884 O O . LYS A 1 121 ? -0.253 -5.469 -12.995 1.00 97.56 121 LYS A O 1
ATOM 889 N N . TYR A 1 122 ? -0.377 -4.669 -10.906 1.00 97.94 122 TYR A N 1
ATOM 890 C CA . TYR A 1 122 ? 0.922 -5.216 -10.484 1.00 97.94 122 TYR A CA 1
ATOM 891 C C . TYR A 1 122 ? 0.884 -6.654 -9.958 1.00 97.94 122 TYR A C 1
ATOM 893 O O . TYR A 1 122 ? 1.909 -7.328 -9.972 1.00 97.94 122 TYR A O 1
ATOM 901 N N . ARG A 1 123 ? -0.281 -7.186 -9.559 1.00 96.75 123 ARG A N 1
ATOM 902 C CA . ARG A 1 123 ? -0.390 -8.544 -8.978 1.00 96.75 123 ARG A CA 1
ATOM 903 C C . ARG A 1 123 ? 0.136 -9.666 -9.875 1.00 96.75 123 ARG A C 1
ATOM 905 O O . ARG A 1 123 ? 0.537 -10.707 -9.366 1.00 96.75 123 ARG A O 1
ATOM 912 N N . ARG A 1 124 ? 0.046 -9.508 -11.196 1.00 95.88 124 ARG A N 1
ATOM 913 C CA . ARG A 1 124 ? 0.443 -10.539 -12.172 1.00 95.88 124 ARG A CA 1
ATOM 914 C C . ARG A 1 124 ? 1.820 -10.288 -12.783 1.00 95.88 124 ARG A C 1
ATOM 916 O O . ARG A 1 124 ? 2.305 -11.140 -13.521 1.00 95.88 124 ARG A O 1
ATOM 923 N N . ASP A 1 125 ? 2.432 -9.144 -12.493 1.00 95.94 125 ASP A N 1
ATOM 924 C CA . ASP A 1 125 ? 3.764 -8.813 -12.982 1.00 95.94 125 ASP A CA 1
ATOM 925 C C . ASP A 1 125 ? 4.807 -9.295 -11.973 1.00 95.94 125 ASP A C 1
ATOM 927 O O . ASP A 1 125 ? 5.057 -8.651 -10.954 1.00 95.94 125 ASP A O 1
ATOM 931 N N . ASN A 1 126 ? 5.429 -10.440 -12.255 1.00 94.19 126 ASN A N 1
ATOM 932 C CA . ASN A 1 126 ? 6.426 -11.045 -11.367 1.00 94.19 126 ASN A CA 1
ATOM 933 C C . ASN A 1 126 ? 7.652 -10.146 -11.122 1.00 94.19 126 ASN A C 1
ATOM 935 O O . ASN A 1 126 ? 8.344 -10.339 -10.124 1.00 94.19 126 ASN A O 1
ATOM 939 N N . SER A 1 127 ? 7.903 -9.150 -11.979 1.00 94.50 127 SER A N 1
ATOM 940 C CA . SER A 1 127 ? 8.994 -8.179 -11.809 1.00 94.50 127 SER A CA 1
ATOM 941 C C . SER A 1 127 ? 8.781 -7.276 -10.589 1.00 94.50 127 SER A C 1
ATOM 943 O O . SER A 1 127 ? 9.754 -6.807 -9.994 1.00 94.50 127 SER A O 1
ATOM 945 N N . PHE A 1 128 ? 7.517 -7.053 -10.209 1.00 97.31 128 PHE A N 1
ATOM 946 C CA . PHE A 1 128 ? 7.116 -6.202 -9.088 1.00 97.31 128 PHE A CA 1
ATOM 947 C C . PHE A 1 128 ? 6.429 -6.989 -7.970 1.00 97.31 128 PHE A C 1
ATOM 949 O O . PHE A 1 128 ? 6.685 -6.724 -6.805 1.00 97.31 128 PHE A O 1
ATOM 956 N N . ALA A 1 129 ? 5.620 -8.004 -8.275 1.00 95.81 129 ALA A N 1
ATOM 957 C CA . ALA A 1 129 ? 4.854 -8.744 -7.270 1.00 95.81 129 ALA A CA 1
ATOM 958 C C . ALA A 1 129 ? 5.726 -9.467 -6.220 1.00 95.81 129 ALA A C 1
ATOM 960 O O . ALA A 1 129 ? 5.279 -9.699 -5.098 1.00 95.81 129 ALA A O 1
ATOM 961 N N . GLY A 1 130 ? 6.974 -9.813 -6.560 1.00 95.94 130 GLY A N 1
ATOM 962 C CA . GLY A 1 130 ? 7.939 -10.424 -5.634 1.00 95.94 130 GLY A CA 1
ATOM 963 C C . GLY A 1 130 ? 8.711 -9.431 -4.756 1.00 95.94 130 GLY A C 1
ATOM 964 O O . GLY A 1 130 ? 9.511 -9.845 -3.916 1.00 95.94 130 GLY A O 1
ATOM 965 N N . ARG A 1 131 ? 8.511 -8.125 -4.953 1.00 97.31 131 ARG A N 1
ATOM 966 C CA . ARG A 1 131 ? 9.268 -7.063 -4.288 1.00 97.31 131 ARG A CA 1
ATOM 967 C C . ARG A 1 131 ? 8.752 -6.775 -2.878 1.00 97.31 131 ARG A C 1
ATOM 969 O O . ARG A 1 131 ? 7.537 -6.671 -2.687 1.00 97.31 131 ARG A O 1
ATOM 976 N N . PRO A 1 132 ? 9.638 -6.571 -1.885 1.00 98.06 132 PRO A N 1
ATOM 977 C CA . PRO A 1 132 ? 9.255 -6.038 -0.584 1.00 98.06 132 PRO A CA 1
ATOM 978 C C . PRO A 1 132 ? 8.363 -4.790 -0.629 1.00 98.06 132 PRO A C 1
ATOM 980 O O . PRO A 1 132 ? 7.415 -4.738 0.152 1.00 98.06 132 PRO A O 1
ATOM 983 N N . SER A 1 133 ? 8.598 -3.825 -1.531 1.00 98.06 133 SER A N 1
ATOM 984 C CA . SER A 1 133 ? 7.701 -2.660 -1.668 1.00 98.06 133 SER A CA 1
ATOM 985 C C . SER A 1 133 ? 6.270 -3.075 -2.002 1.00 98.06 133 SER A C 1
ATOM 987 O O . SER A 1 133 ? 5.344 -2.679 -1.298 1.00 98.06 133 SER A O 1
ATOM 989 N N . TYR A 1 134 ? 6.088 -3.940 -3.004 1.00 98.44 134 TYR A N 1
ATOM 990 C CA . TYR A 1 134 ? 4.771 -4.443 -3.388 1.00 98.44 134 TYR A CA 1
ATOM 991 C C . TYR A 1 134 ? 4.102 -5.182 -2.229 1.00 98.44 134 TYR A C 1
ATOM 993 O O . TYR A 1 134 ? 2.940 -4.925 -1.923 1.00 98.44 134 TYR A O 1
ATOM 1001 N N . GLY A 1 135 ? 4.839 -6.069 -1.553 1.00 98.06 135 GLY A N 1
ATOM 1002 C CA . GLY A 1 135 ? 4.315 -6.855 -0.437 1.00 98.06 135 GLY A CA 1
ATOM 1003 C C . GLY A 1 135 ? 3.811 -5.990 0.722 1.00 98.06 135 GLY A C 1
ATOM 1004 O O . GLY A 1 135 ? 2.714 -6.233 1.225 1.00 98.06 135 GLY A O 1
ATOM 1005 N N . GLN A 1 136 ? 4.570 -4.960 1.113 1.00 98.31 136 GLN A N 1
ATOM 1006 C CA . GLN A 1 136 ? 4.170 -4.050 2.193 1.00 98.31 136 GLN A CA 1
ATOM 1007 C C . GLN A 1 136 ? 2.993 -3.158 1.787 1.00 98.31 136 GLN A C 1
ATOM 1009 O O . GLN A 1 136 ? 2.025 -3.042 2.541 1.00 98.31 136 GLN A O 1
ATOM 1014 N N . THR A 1 137 ? 3.001 -2.605 0.569 1.00 98.44 137 THR A N 1
ATOM 1015 C CA . THR A 1 137 ? 1.855 -1.843 0.054 1.00 98.44 137 THR A CA 1
ATOM 1016 C C . THR A 1 137 ? 0.604 -2.720 -0.019 1.00 98.44 137 THR A C 1
ATOM 1018 O O . THR A 1 137 ? -0.464 -2.302 0.422 1.00 98.44 137 THR A O 1
ATOM 1021 N N . TYR A 1 138 ? 0.722 -3.962 -0.501 1.00 98.19 138 TYR A N 1
ATOM 1022 C CA . TYR A 1 138 ? -0.390 -4.911 -0.585 1.00 98.19 138 TYR A CA 1
ATOM 1023 C C . TYR A 1 138 ? -0.956 -5.277 0.797 1.00 98.19 138 TYR A C 1
ATOM 1025 O O . TYR A 1 138 ? -2.174 -5.366 0.970 1.00 98.19 138 TYR A O 1
ATOM 1033 N N . ALA A 1 139 ? -0.092 -5.455 1.801 1.00 97.69 139 ALA A N 1
ATOM 1034 C CA . ALA A 1 139 ? -0.513 -5.671 3.184 1.00 97.69 139 ALA A CA 1
ATOM 1035 C C . ALA A 1 139 ? -1.315 -4.473 3.721 1.00 97.69 139 ALA A C 1
ATOM 1037 O O . ALA A 1 139 ? -2.434 -4.660 4.212 1.00 97.69 139 ALA A O 1
ATOM 1038 N N . ALA A 1 140 ? -0.799 -3.256 3.525 1.00 97.62 140 ALA A N 1
ATOM 1039 C CA . ALA A 1 140 ? -1.436 -2.025 3.978 1.00 97.62 140 ALA A CA 1
ATOM 1040 C C . ALA A 1 140 ? -2.821 -1.817 3.343 1.00 97.62 140 ALA A C 1
ATOM 1042 O O . ALA A 1 140 ? -3.815 -1.603 4.049 1.00 97.62 140 ALA A O 1
ATOM 1043 N N . VAL A 1 141 ? -2.927 -1.934 2.013 1.00 97.62 141 VAL A N 1
ATOM 1044 C CA . VAL A 1 141 ? -4.208 -1.739 1.308 1.00 97.62 141 VAL A CA 1
ATOM 1045 C C . VAL A 1 141 ? -5.239 -2.797 1.702 1.00 97.62 141 VAL A C 1
ATOM 1047 O O . VAL A 1 141 ? -6.408 -2.464 1.884 1.00 97.62 141 VAL A O 1
ATOM 1050 N N . ASN A 1 142 ? -4.827 -4.051 1.927 1.00 97.12 142 ASN A N 1
ATOM 1051 C CA . ASN A 1 142 ? -5.738 -5.104 2.381 1.00 97.12 142 ASN A CA 1
ATOM 1052 C C . ASN A 1 142 ? -6.198 -4.900 3.825 1.00 97.12 142 ASN A C 1
ATOM 1054 O O . ASN A 1 142 ? -7.363 -5.150 4.138 1.00 97.12 142 ASN A O 1
ATOM 1058 N N . ALA A 1 143 ? -5.316 -4.431 4.710 1.00 95.56 143 ALA A N 1
ATOM 1059 C CA . ALA A 1 143 ? -5.686 -4.098 6.080 1.00 95.56 143 ALA A CA 1
ATOM 1060 C C . ALA A 1 143 ? -6.723 -2.962 6.120 1.00 95.56 143 ALA A C 1
ATOM 1062 O O . ALA A 1 143 ? -7.686 -3.031 6.893 1.00 95.56 143 ALA A O 1
ATOM 1063 N N . LEU A 1 144 ? -6.555 -1.949 5.263 1.00 95.69 144 LEU A N 1
ATOM 1064 C CA . LEU A 1 144 ? -7.494 -0.838 5.117 1.00 95.69 144 LEU A CA 1
ATOM 1065 C C . LEU A 1 144 ? -8.834 -1.296 4.527 1.00 95.69 144 LEU A C 1
ATOM 1067 O O . LEU A 1 144 ? -9.890 -1.045 5.110 1.00 95.69 144 LEU A O 1
ATOM 1071 N N . ALA A 1 145 ? -8.797 -2.004 3.395 1.00 95.06 145 ALA A N 1
ATOM 1072 C CA . ALA A 1 145 ? -9.990 -2.488 2.710 1.00 95.06 145 ALA A CA 1
ATOM 1073 C C . ALA A 1 145 ? -10.794 -3.447 3.596 1.00 95.06 145 ALA A C 1
ATOM 1075 O O . ALA A 1 145 ? -12.010 -3.306 3.712 1.00 95.06 145 ALA A O 1
ATOM 1076 N N . GLY A 1 146 ? -10.124 -4.374 4.287 1.00 95.81 146 GLY A N 1
ATOM 1077 C CA . GLY A 1 146 ? -10.769 -5.311 5.206 1.00 95.81 146 GLY A CA 1
ATOM 1078 C C . GLY A 1 146 ? -11.510 -4.614 6.350 1.00 95.81 146 GLY A C 1
ATOM 1079 O O . GLY A 1 146 ? -12.610 -5.034 6.712 1.00 95.81 146 GLY A O 1
ATOM 1080 N N . HIS A 1 147 ? -10.955 -3.519 6.887 1.00 95.19 147 HIS A N 1
ATOM 1081 C CA . HIS A 1 147 ? -11.637 -2.699 7.892 1.00 95.19 147 HIS A CA 1
ATOM 1082 C C . HIS A 1 147 ? -12.916 -2.078 7.328 1.00 95.19 147 HIS A C 1
ATOM 1084 O O . HIS A 1 147 ? -14.001 -2.339 7.841 1.00 95.19 147 HIS A O 1
ATOM 1090 N N . TYR A 1 148 ? -12.811 -1.310 6.246 1.00 94.44 148 TYR A N 1
ATOM 1091 C CA . TYR A 1 148 ? -13.960 -0.575 5.715 1.00 94.44 148 TYR A CA 1
ATOM 1092 C C . TYR A 1 148 ? -15.018 -1.466 5.059 1.00 94.44 148 TYR A C 1
ATOM 1094 O O . TYR A 1 148 ? -16.182 -1.080 5.012 1.00 94.44 148 TYR A O 1
ATOM 1102 N N . ASN A 1 149 ? -14.657 -2.665 4.601 1.00 94.81 149 ASN A N 1
ATOM 1103 C CA . ASN A 1 149 ? -15.630 -3.650 4.126 1.00 94.81 149 ASN A CA 1
ATOM 1104 C C . ASN A 1 149 ? -16.425 -4.285 5.278 1.00 94.81 149 ASN A C 1
ATOM 1106 O O . ASN A 1 149 ? -17.571 -4.665 5.076 1.00 94.81 149 ASN A O 1
ATOM 1110 N N . SER A 1 150 ? -15.830 -4.398 6.471 1.00 95.56 150 SER A N 1
ATOM 1111 C CA . SER A 1 150 ? -16.487 -5.014 7.634 1.00 95.56 150 SER A CA 1
ATOM 1112 C C . SER A 1 150 ? -17.282 -4.008 8.468 1.00 95.56 150 SER A C 1
ATOM 1114 O O . SER A 1 150 ? -18.320 -4.355 9.018 1.00 95.56 150 SER A O 1
ATOM 1116 N N . PHE A 1 151 ? -16.782 -2.775 8.593 1.00 93.69 151 PHE A N 1
ATOM 1117 C CA . PHE A 1 151 ? -17.327 -1.773 9.516 1.00 93.69 151 PHE A CA 1
ATOM 1118 C C . PHE A 1 151 ? -17.972 -0.563 8.819 1.00 93.69 151 PHE A C 1
ATOM 1120 O O . PHE A 1 151 ? -18.627 0.232 9.486 1.00 93.69 151 PHE A O 1
ATOM 1127 N N . GLY A 1 152 ? -17.818 -0.422 7.500 1.00 91.62 152 GLY A N 1
ATOM 1128 C CA . GLY A 1 152 ? -18.299 0.734 6.737 1.00 91.62 152 GLY A CA 1
ATOM 1129 C C . GLY A 1 152 ? -17.290 1.893 6.687 1.00 91.62 152 GLY A C 1
ATOM 1130 O O . GLY A 1 152 ? -16.375 1.946 7.507 1.00 91.62 152 GLY A O 1
ATOM 1131 N N . PRO A 1 153 ? -17.421 2.821 5.720 1.00 88.62 153 PRO A N 1
ATOM 1132 C CA . PRO A 1 153 ? -16.413 3.848 5.418 1.00 88.62 153 PRO A CA 1
ATOM 1133 C C . PRO A 1 153 ? -16.220 4.887 6.536 1.00 88.62 153 PRO A C 1
ATOM 1135 O O . PRO A 1 153 ? -15.128 5.411 6.724 1.00 88.62 153 PRO A O 1
ATOM 1138 N N . THR A 1 154 ? -17.236 5.165 7.346 1.00 88.12 154 THR A N 1
ATOM 1139 C CA . THR A 1 154 ? -17.135 6.138 8.449 1.00 88.12 154 THR A CA 1
ATOM 1140 C C . THR A 1 154 ? -16.547 5.544 9.727 1.00 88.12 154 THR A C 1
ATOM 1142 O O . THR A 1 154 ? -16.196 6.282 10.652 1.00 88.12 154 THR A O 1
ATOM 1145 N N . ALA A 1 155 ? -16.373 4.220 9.791 1.00 91.00 155 ALA A N 1
ATOM 1146 C CA . ALA A 1 155 ? -15.926 3.552 11.001 1.00 91.00 155 ALA A CA 1
ATOM 1147 C C . ALA A 1 155 ? -14.479 3.921 11.372 1.00 91.00 155 ALA A C 1
ATOM 1149 O O . ALA A 1 155 ? -13.562 3.750 10.559 1.00 91.00 155 ALA A O 1
ATOM 1150 N N . PRO A 1 156 ? -14.220 4.355 12.618 1.00 91.06 156 PRO A N 1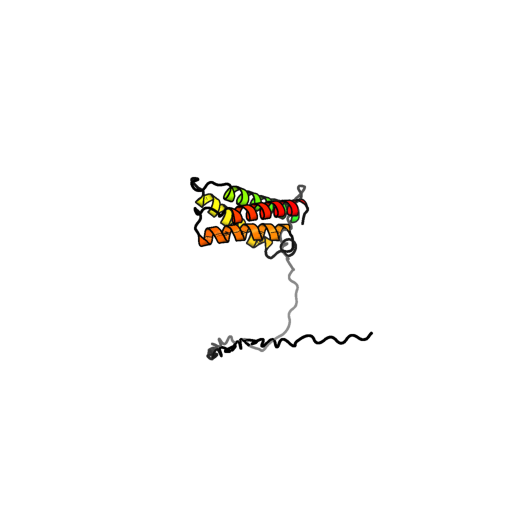
ATOM 1151 C CA . PRO A 1 156 ? -12.873 4.691 13.055 1.00 91.06 156 PRO A CA 1
ATOM 1152 C C . PRO A 1 156 ? -11.958 3.460 13.049 1.00 91.06 156 PRO A C 1
ATOM 1154 O O . PRO A 1 156 ? -12.347 2.361 13.451 1.00 91.06 156 PRO A O 1
ATOM 1157 N N . LEU A 1 157 ? -10.710 3.651 12.620 1.00 92.44 157 LEU A N 1
ATOM 1158 C CA . LEU A 1 157 ? -9.685 2.612 12.665 1.00 92.44 157 LEU A CA 1
ATOM 1159 C C . LEU A 1 157 ? -9.205 2.391 14.113 1.00 92.44 157 LEU A C 1
ATOM 1161 O O . LEU A 1 157 ? -8.840 3.355 14.790 1.00 92.44 157 LEU A O 1
ATOM 1165 N N . PRO A 1 158 ? -9.137 1.138 14.603 1.00 94.00 158 PRO A N 1
ATOM 1166 C CA . PRO A 1 158 ? -8.577 0.845 15.921 1.00 94.00 158 PRO A CA 1
ATOM 1167 C C . PRO A 1 158 ? -7.109 1.284 16.037 1.00 94.00 158 PRO A C 1
ATOM 1169 O O . PRO A 1 158 ? -6.322 1.024 15.126 1.00 94.00 158 PRO A O 1
ATOM 1172 N N . LYS A 1 159 ? -6.712 1.856 17.186 1.00 94.94 159 LYS A N 1
ATOM 1173 C CA . LYS A 1 159 ? -5.361 2.421 17.419 1.00 94.94 159 LYS A CA 1
ATOM 1174 C C . LYS A 1 159 ? -4.223 1.481 17.000 1.00 94.94 159 LYS A C 1
ATOM 1176 O O . LYS A 1 159 ? -3.426 1.828 16.137 1.00 94.94 159 LYS A O 1
ATOM 1181 N N . LYS A 1 160 ? -4.226 0.244 17.508 1.00 96.44 160 LYS A N 1
ATOM 1182 C CA . LYS A 1 160 ? -3.212 -0.779 17.185 1.00 96.44 160 LYS A CA 1
ATOM 1183 C C . LYS A 1 160 ? -3.151 -1.126 15.690 1.00 96.44 160 LYS A C 1
ATOM 1185 O O . LYS A 1 160 ? -2.084 -1.426 15.162 1.00 96.44 160 LYS A O 1
ATOM 1190 N N . ARG A 1 161 ? -4.297 -1.117 14.994 1.00 95.25 161 ARG A N 1
ATOM 1191 C CA . ARG A 1 161 ? -4.351 -1.368 13.542 1.00 95.25 161 ARG A CA 1
ATOM 1192 C C . ARG A 1 161 ? -3.728 -0.206 12.781 1.00 95.25 161 ARG A C 1
ATOM 1194 O O . ARG A 1 161 ? -2.972 -0.442 11.850 1.00 95.25 161 ARG A O 1
ATOM 1201 N N . LEU A 1 162 ? -4.039 1.016 13.194 1.00 95.69 162 LEU A N 1
ATOM 1202 C CA . LEU A 1 162 ? -3.527 2.237 12.591 1.00 95.69 162 LEU A CA 1
ATOM 1203 C C . LEU A 1 162 ? -2.012 2.403 12.818 1.00 95.69 162 LEU A C 1
ATOM 1205 O O . LEU A 1 162 ? -1.309 2.764 11.882 1.00 95.69 162 LEU A O 1
ATOM 1209 N N . GLU A 1 163 ? -1.486 2.051 13.993 1.00 96.62 163 GLU A N 1
ATOM 1210 C CA . GLU A 1 163 ? -0.034 1.999 14.247 1.00 96.62 163 GLU A CA 1
ATOM 1211 C C . GLU A 1 163 ? 0.679 1.017 13.311 1.00 96.62 163 GLU A C 1
ATOM 1213 O O . GLU A 1 163 ? 1.682 1.360 12.688 1.00 96.62 163 GLU A O 1
ATOM 1218 N N . ARG A 1 164 ? 0.134 -0.197 13.162 1.00 96.75 164 ARG A N 1
ATOM 1219 C CA . ARG A 1 164 ? 0.687 -1.187 12.233 1.00 96.75 164 ARG A CA 1
ATOM 1220 C C . ARG A 1 164 ? 0.633 -0.697 10.788 1.00 96.75 164 ARG A C 1
ATOM 1222 O O . ARG A 1 164 ? 1.608 -0.857 10.069 1.00 96.75 164 ARG A O 1
ATOM 1229 N N . LEU A 1 165 ? -0.478 -0.084 10.386 1.00 97.12 165 LEU A N 1
ATOM 1230 C CA . LEU A 1 165 ? -0.651 0.432 9.034 1.00 97.12 165 LEU A CA 1
ATOM 1231 C C . LEU A 1 165 ? 0.379 1.522 8.714 1.00 97.12 165 LEU A C 1
ATOM 1233 O O . LEU A 1 165 ? 0.971 1.498 7.646 1.00 97.12 165 LEU A O 1
ATOM 1237 N N . ARG A 1 166 ? 0.658 2.432 9.656 1.00 97.19 166 ARG A N 1
ATOM 1238 C CA . ARG A 1 166 ? 1.719 3.439 9.489 1.00 97.19 166 ARG A CA 1
ATOM 1239 C C . ARG A 1 166 ? 3.086 2.803 9.287 1.00 97.19 166 ARG A C 1
ATOM 1241 O O . ARG A 1 166 ? 3.791 3.181 8.362 1.00 97.19 166 ARG A O 1
ATOM 1248 N N . LYS A 1 167 ? 3.410 1.785 10.084 1.00 97.50 167 LYS A N 1
ATOM 1249 C CA . LYS A 1 167 ? 4.657 1.036 9.922 1.00 97.50 167 LYS A CA 1
ATOM 1250 C C . LYS A 1 167 ? 4.757 0.356 8.551 1.00 97.50 167 LYS A C 1
ATOM 1252 O O . LYS A 1 167 ? 5.800 0.430 7.917 1.00 97.50 167 LYS A O 1
ATOM 1257 N N . GLU A 1 168 ? 3.682 -0.281 8.084 1.00 97.62 168 GLU A N 1
ATOM 1258 C CA . GLU A 1 168 ? 3.638 -0.913 6.756 1.00 97.62 168 GLU A CA 1
ATOM 1259 C C . GLU A 1 168 ? 3.843 0.117 5.630 1.00 97.62 168 GLU A C 1
ATOM 1261 O O . GLU A 1 168 ? 4.576 -0.157 4.683 1.00 97.62 168 GLU A O 1
ATOM 1266 N N . LEU A 1 169 ? 3.258 1.317 5.750 1.00 98.12 169 LEU A N 1
ATOM 1267 C CA . LEU A 1 169 ? 3.456 2.411 4.791 1.00 98.12 169 LEU A CA 1
ATOM 1268 C C . LEU A 1 169 ? 4.905 2.925 4.785 1.00 98.12 169 LEU A C 1
ATOM 1270 O O . LEU A 1 169 ? 5.486 3.086 3.713 1.00 98.12 169 LEU A O 1
ATOM 1274 N N . GLU A 1 170 ? 5.498 3.141 5.962 1.00 98.12 170 GLU A N 1
ATOM 1275 C CA . GLU A 1 170 ? 6.897 3.574 6.105 1.00 98.12 170 GLU A CA 1
ATOM 1276 C C . GLU A 1 170 ? 7.875 2.540 5.530 1.00 98.12 170 GLU A C 1
ATOM 1278 O O . GLU A 1 170 ? 8.797 2.879 4.781 1.00 98.12 170 GLU A O 1
ATOM 1283 N N . ASP A 1 171 ? 7.666 1.258 5.842 1.00 98.12 171 ASP A N 1
ATOM 1284 C CA . ASP A 1 171 ? 8.482 0.170 5.308 1.00 98.12 171 ASP A CA 1
ATOM 1285 C C . ASP A 1 171 ? 8.325 0.068 3.781 1.00 98.12 171 ASP A C 1
ATOM 1287 O O . ASP A 1 171 ? 9.326 -0.076 3.072 1.00 98.12 171 ASP A O 1
ATOM 1291 N N . ALA A 1 172 ? 7.103 0.198 3.252 1.00 98.38 172 ALA A N 1
ATOM 1292 C CA . ALA A 1 172 ? 6.847 0.198 1.812 1.00 98.38 172 ALA A CA 1
ATOM 1293 C C . ALA A 1 172 ? 7.594 1.329 1.090 1.00 98.38 172 ALA A C 1
ATOM 1295 O O . ALA A 1 172 ? 8.277 1.074 0.097 1.00 98.38 172 ALA A O 1
ATOM 1296 N N . GLU A 1 173 ? 7.526 2.558 1.607 1.00 98.12 173 GLU A N 1
ATOM 1297 C CA . GLU A 1 173 ? 8.219 3.720 1.039 1.00 98.12 173 GLU A CA 1
ATOM 1298 C C . GLU A 1 173 ? 9.745 3.542 1.071 1.00 98.12 173 GLU A C 1
ATOM 1300 O O . GLU A 1 173 ? 10.452 3.786 0.085 1.00 98.12 173 GLU A O 1
ATOM 1305 N N . LYS A 1 174 ? 10.270 3.015 2.180 1.00 98.44 174 LYS A N 1
ATOM 1306 C CA . LYS A 1 174 ? 11.693 2.697 2.326 1.00 98.44 174 LYS A CA 1
ATOM 1307 C C . LYS A 1 174 ? 12.168 1.635 1.334 1.00 98.44 174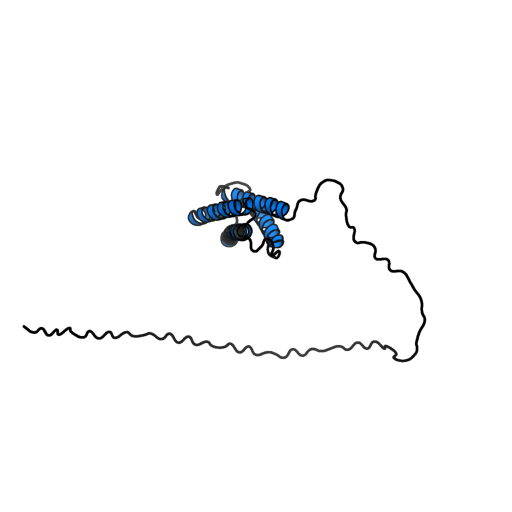 LYS A C 1
ATOM 1309 O O . LYS A 1 174 ? 13.299 1.721 0.855 1.00 98.44 174 LYS A O 1
ATOM 1314 N N . TYR A 1 175 ? 11.362 0.619 1.032 1.00 98.44 175 TYR A N 1
ATOM 1315 C CA . TYR A 1 175 ? 11.715 -0.363 0.002 1.00 98.44 175 TYR A CA 1
ATOM 1316 C C . TYR A 1 175 ? 11.604 0.227 -1.405 1.00 98.44 175 TYR A C 1
ATOM 1318 O O . TYR A 1 175 ? 12.517 0.043 -2.210 1.00 98.44 175 TYR A O 1
ATOM 1326 N N . LEU A 1 176 ? 10.558 1.011 -1.669 1.00 98.06 176 LEU A N 1
ATOM 1327 C CA . LEU A 1 176 ? 10.300 1.622 -2.971 1.00 98.06 176 LEU A CA 1
ATOM 1328 C C . LEU A 1 176 ? 11.432 2.562 -3.407 1.00 98.06 176 LEU A C 1
ATOM 1330 O O . LEU A 1 176 ? 11.937 2.465 -4.526 1.00 98.06 176 LEU A O 1
ATOM 1334 N N . THR A 1 177 ? 11.898 3.416 -2.493 1.00 97.25 177 THR A N 1
ATOM 1335 C CA . THR A 1 177 ? 13.033 4.333 -2.727 1.00 97.25 177 THR A CA 1
ATOM 1336 C C . THR A 1 177 ? 14.338 3.596 -3.026 1.00 97.25 177 THR A C 1
ATOM 1338 O O . THR A 1 177 ? 15.184 4.099 -3.762 1.00 97.25 177 THR A O 1
ATOM 1341 N N . ARG A 1 178 ? 14.487 2.366 -2.523 1.00 96.94 178 ARG A N 1
ATOM 1342 C CA . ARG A 1 178 ? 15.638 1.488 -2.782 1.00 96.94 178 ARG A CA 1
ATOM 1343 C C . ARG A 1 178 ? 15.473 0.630 -4.041 1.00 96.94 178 ARG A C 1
ATOM 1345 O O . ARG A 1 178 ? 16.356 -0.175 -4.317 1.00 96.94 178 ARG A O 1
ATOM 1352 N N . GLY A 1 179 ? 14.360 0.763 -4.770 1.00 94.69 179 GLY A N 1
ATOM 1353 C CA . GLY A 1 179 ? 14.029 -0.085 -5.922 1.00 94.69 179 GLY A CA 1
ATOM 1354 C C . GLY A 1 179 ? 13.796 -1.550 -5.541 1.00 94.69 179 GLY A C 1
ATOM 1355 O O . GLY A 1 179 ? 14.058 -2.440 -6.347 1.00 94.69 179 GLY A O 1
ATOM 1356 N N . ARG A 1 180 ? 13.382 -1.805 -4.293 1.00 93.75 180 ARG A N 1
ATOM 1357 C CA . ARG A 1 180 ? 13.237 -3.148 -3.729 1.00 93.75 180 ARG A CA 1
ATOM 1358 C C . ARG A 1 180 ? 11.810 -3.603 -3.636 1.00 93.75 180 ARG A C 1
ATOM 1360 O O . ARG A 1 180 ? 10.911 -2.804 -3.308 1.00 93.75 180 ARG A O 1
#

Radius of gyration: 33.02 Å; Cα contacts (8 Å, |Δi|>4): 87; chains: 1; bounding box: 60×62×113 Å

InterPro domains:
  IPR025585 Photosystem II Psb27 [MF_01481] (51-176)
  IPR025585 Photosystem II Psb27 [PF13326] (45-176)
  IPR025585 Photosystem II Psb27 [PTHR34041] (76-176)
  IPR038450 Photosystem II Psb27 superfamily [G3DSA:1.20.58.810] (75-180)

Sequence (180 aa):
MAALLLTPSFGAVGHRNAFKSSFRARQQAALPIRAQAQHVDVPVSRRGAAAAVAAGLALLSAGSASAFLGFGEPSKEEIYKDETSSVLKAVSSAISLGKDEPGKEDVISSVRKQTNEWVAKYRRDNSFAGRPSYGQTYAAVNALAGHYNSFGPTAPLPKKRLERLRKELEDAEKYLTRGR